Protein AF-A0A6J2K2T8-F1 (afdb_monomer_lite)

Structure (mmCIF, N/CA/C/O backbone):
data_AF-A0A6J2K2T8-F1
#
_entry.id   AF-A0A6J2K2T8-F1
#
loop_
_atom_site.group_PDB
_atom_site.id
_atom_site.type_symbol
_atom_site.label_atom_id
_atom_site.label_alt_id
_atom_site.label_comp_id
_atom_site.label_asym_id
_atom_site.label_entity_id
_atom_site.label_seq_id
_atom_site.pdbx_PDB_ins_code
_atom_site.Cartn_x
_atom_site.Cartn_y
_atom_site.Cartn_z
_atom_site.occupancy
_atom_site.B_iso_or_equiv
_atom_site.auth_seq_id
_atom_site.auth_comp_id
_atom_site.auth_asym_id
_atom_site.auth_atom_id
_atom_site.pdbx_PDB_model_num
ATOM 1 N N . MET A 1 1 ? 9.362 1.943 -43.773 1.00 60.69 1 MET A N 1
ATOM 2 C CA . MET A 1 1 ? 10.529 1.955 -44.686 1.00 60.69 1 MET A CA 1
ATOM 3 C C . MET A 1 1 ? 11.740 1.204 -44.121 1.00 60.69 1 MET A C 1
ATOM 5 O O . MET A 1 1 ? 12.239 0.333 -44.810 1.00 60.69 1 MET A O 1
ATOM 9 N N . LEU A 1 2 ? 12.195 1.428 -42.878 1.00 69.75 2 LEU A N 1
ATOM 10 C CA . LEU A 1 2 ? 13.353 0.680 -42.335 1.00 69.75 2 LEU A CA 1
ATOM 11 C C . LEU A 1 2 ? 13.104 -0.830 -42.151 1.00 69.75 2 LEU A C 1
ATOM 13 O O . LEU A 1 2 ? 13.967 -1.643 -42.470 1.00 69.75 2 LEU A O 1
ATOM 17 N N . HIS A 1 3 ? 11.911 -1.219 -41.690 1.00 77.69 3 HIS A N 1
ATOM 18 C CA . HIS A 1 3 ? 11.563 -2.635 -41.513 1.00 77.69 3 HIS A CA 1
ATOM 19 C C . HIS A 1 3 ? 11.521 -3.413 -42.836 1.00 77.69 3 HIS A C 1
ATOM 21 O O . HIS A 1 3 ? 11.990 -4.548 -42.885 1.00 77.69 3 HIS A O 1
ATOM 27 N N . SER A 1 4 ? 11.023 -2.796 -43.914 1.00 82.00 4 SER A N 1
ATOM 28 C CA . SER A 1 4 ? 10.959 -3.422 -45.239 1.00 82.00 4 SER A CA 1
ATOM 29 C C . SER A 1 4 ? 12.358 -3.643 -45.818 1.00 82.00 4 SER A C 1
ATOM 31 O O . SER A 1 4 ? 12.677 -4.762 -46.213 1.00 82.00 4 SER A O 1
ATOM 33 N N . SER A 1 5 ? 13.241 -2.642 -45.748 1.00 85.19 5 SER A N 1
ATOM 34 C CA . SER A 1 5 ? 14.626 -2.770 -46.227 1.00 85.19 5 SER A CA 1
ATOM 35 C C . SER A 1 5 ? 15.454 -3.770 -45.411 1.00 85.19 5 SER A C 1
ATOM 37 O O . SER A 1 5 ? 16.284 -4.486 -45.966 1.00 85.19 5 SER A O 1
ATOM 39 N N . LEU A 1 6 ? 15.208 -3.874 -44.099 1.00 90.12 6 LEU A N 1
ATOM 40 C CA . LEU A 1 6 ? 15.857 -4.881 -43.257 1.00 90.12 6 LEU A CA 1
ATOM 41 C C . LEU A 1 6 ? 15.404 -6.301 -43.626 1.00 90.12 6 LEU A C 1
ATOM 43 O O . LEU A 1 6 ? 16.240 -7.194 -43.738 1.00 90.12 6 LEU A O 1
ATOM 47 N N . SER A 1 7 ? 14.102 -6.509 -43.847 1.00 90.31 7 SER A N 1
ATOM 48 C CA . SER A 1 7 ? 13.562 -7.818 -44.239 1.00 90.31 7 SER A CA 1
ATOM 49 C C . SER A 1 7 ? 14.087 -8.282 -45.602 1.00 90.31 7 SER A C 1
ATOM 51 O O . SER A 1 7 ? 14.514 -9.428 -45.748 1.00 90.31 7 SER A O 1
ATOM 53 N N . GLU A 1 8 ? 14.166 -7.366 -46.568 1.00 92.88 8 GLU A N 1
ATOM 54 C CA . GLU A 1 8 ? 14.742 -7.624 -47.885 1.00 92.88 8 GLU A CA 1
ATOM 55 C C . GLU A 1 8 ? 16.238 -7.951 -47.774 1.00 92.88 8 GLU A C 1
ATOM 57 O O . GLU A 1 8 ? 16.698 -8.950 -48.329 1.00 92.88 8 GLU A O 1
ATOM 62 N N . GLY A 1 9 ? 16.985 -7.182 -46.977 1.00 91.62 9 GLY A N 1
ATOM 63 C CA . GLY A 1 9 ? 18.404 -7.424 -46.717 1.00 91.62 9 GLY A CA 1
ATOM 64 C C . GLY A 1 9 ? 18.696 -8.765 -46.034 1.00 91.62 9 GLY A C 1
ATOM 65 O O . GLY A 1 9 ? 19.728 -9.376 -46.315 1.00 91.62 9 GLY A O 1
ATOM 66 N N . ILE A 1 10 ? 17.790 -9.256 -45.181 1.00 93.31 10 ILE A N 1
ATOM 67 C CA . ILE A 1 10 ? 17.873 -10.606 -44.601 1.00 93.31 10 ILE A CA 1
ATOM 68 C C . ILE A 1 10 ? 17.594 -11.660 -45.677 1.00 93.31 10 ILE A C 1
ATOM 70 O O . ILE A 1 10 ? 18.383 -12.591 -45.824 1.00 93.31 10 ILE A O 1
ATOM 74 N N . SER A 1 11 ? 16.522 -11.495 -46.464 1.00 92.12 11 SER A N 1
ATOM 75 C CA . SER A 1 11 ? 16.134 -12.460 -47.508 1.00 92.12 11 SER A CA 1
ATOM 76 C C . SER A 1 11 ? 17.208 -12.635 -48.588 1.00 92.12 11 SER A C 1
ATOM 78 O O . SER A 1 11 ? 17.467 -13.747 -49.038 1.00 92.12 11 SER A O 1
ATOM 80 N N . ARG A 1 12 ? 17.891 -11.541 -48.948 1.00 93.25 12 ARG A N 1
ATOM 81 C CA . ARG A 1 12 ? 18.995 -11.522 -49.918 1.00 93.25 12 ARG A CA 1
ATOM 82 C C . ARG A 1 12 ? 20.347 -11.899 -49.303 1.00 93.25 12 ARG A C 1
ATOM 84 O O . ARG A 1 12 ? 21.345 -11.964 -50.011 1.00 93.25 12 ARG A O 1
ATOM 91 N N . GLY A 1 13 ? 20.403 -12.133 -47.990 1.00 89.88 13 GLY A N 1
ATOM 92 C CA . GLY A 1 13 ? 21.610 -12.568 -47.284 1.00 89.88 13 GLY A CA 1
ATOM 93 C C . GLY A 1 13 ? 22.667 -11.482 -47.047 1.00 89.88 13 GLY A C 1
ATOM 94 O O . GLY A 1 13 ? 23.770 -11.814 -46.602 1.00 89.88 13 GLY A O 1
ATOM 95 N N . TYR A 1 14 ? 22.344 -10.208 -47.305 1.00 92.19 14 TYR A N 1
ATOM 96 C CA . TYR A 1 14 ? 23.198 -9.057 -46.987 1.00 92.19 14 TYR A CA 1
ATOM 97 C C . TYR A 1 14 ? 23.326 -8.840 -45.475 1.00 92.19 14 TYR A C 1
ATOM 99 O O . TYR A 1 14 ? 24.373 -8.421 -44.985 1.00 92.19 14 TYR A O 1
ATOM 107 N N . VAL A 1 15 ? 22.269 -9.151 -44.721 1.00 93.12 15 VAL A N 1
ATOM 108 C CA . VAL A 1 15 ? 22.246 -9.038 -43.260 1.00 93.12 15 VAL A CA 1
ATOM 109 C C . VAL A 1 15 ? 22.519 -10.407 -42.651 1.00 93.12 15 VAL A C 1
ATOM 111 O O . VAL A 1 15 ? 21.686 -11.309 -42.722 1.00 93.12 15 VAL A O 1
ATOM 114 N N . ARG A 1 16 ? 23.689 -10.563 -42.024 1.00 90.38 16 ARG A N 1
ATOM 115 C CA . ARG A 1 16 ? 24.085 -11.790 -41.319 1.00 90.38 16 ARG A CA 1
ATOM 116 C C . ARG A 1 16 ? 24.236 -11.541 -39.815 1.00 90.38 16 ARG A C 1
ATOM 118 O O . ARG A 1 16 ? 24.660 -10.453 -39.422 1.00 90.38 16 ARG A O 1
ATOM 125 N N . PRO A 1 17 ? 23.922 -12.528 -38.955 1.00 89.25 17 PRO A N 1
ATOM 126 C CA . PRO A 1 17 ? 24.132 -12.400 -37.519 1.00 89.25 17 PRO A CA 1
ATOM 127 C C . PRO A 1 17 ? 25.600 -12.135 -37.178 1.00 89.25 17 PRO A C 1
ATOM 129 O O . PRO A 1 17 ? 26.499 -12.798 -37.691 1.00 89.25 17 PRO A O 1
ATOM 132 N N . LEU A 1 18 ? 25.835 -11.194 -36.265 1.00 91.69 18 LEU A N 1
ATOM 133 C CA . LEU A 1 18 ? 27.165 -10.944 -35.714 1.00 91.69 18 LEU A CA 1
ATOM 134 C C . LEU A 1 18 ? 27.621 -12.113 -34.831 1.00 91.69 18 LEU A C 1
ATOM 136 O O . LEU A 1 18 ? 26.802 -12.848 -34.266 1.00 91.69 18 LEU A O 1
ATOM 140 N N . SER A 1 19 ? 28.939 -12.232 -34.647 1.00 92.25 19 SER A N 1
ATOM 141 C CA . SER A 1 19 ? 29.505 -13.102 -33.617 1.00 92.25 19 SER A CA 1
ATOM 142 C C . SER A 1 19 ? 28.921 -12.744 -32.250 1.00 92.25 19 SER A C 1
ATOM 144 O O . SER A 1 19 ? 28.621 -11.582 -31.961 1.00 92.25 19 SER A O 1
ATOM 146 N N . ARG A 1 20 ? 28.714 -13.752 -31.403 1.00 92.00 20 ARG A N 1
ATOM 147 C CA . ARG A 1 20 ? 28.067 -13.562 -30.106 1.00 92.00 20 ARG A CA 1
ATOM 148 C C . ARG A 1 20 ? 28.703 -14.408 -29.022 1.00 92.00 20 ARG A C 1
ATOM 150 O O . ARG A 1 20 ? 29.009 -15.573 -29.256 1.00 92.00 20 ARG A O 1
ATOM 157 N N . VAL A 1 21 ? 28.820 -13.829 -27.834 1.00 91.50 21 VAL A N 1
ATOM 158 C CA . VAL A 1 21 ? 29.182 -14.535 -26.599 1.00 91.50 21 VAL A CA 1
ATOM 159 C C . VAL A 1 21 ? 27.928 -14.612 -25.742 1.00 91.50 21 VAL A C 1
ATOM 161 O O . VAL A 1 21 ? 27.273 -13.593 -25.521 1.00 91.50 21 VAL A O 1
ATOM 164 N N . LYS A 1 22 ? 27.557 -15.818 -25.312 1.00 92.06 22 LYS A N 1
ATOM 165 C CA . LYS A 1 22 ? 26.367 -16.050 -24.489 1.00 92.06 22 LYS A CA 1
ATOM 166 C C . LYS A 1 22 ? 26.786 -16.242 -23.037 1.00 92.06 22 LYS A C 1
ATOM 168 O O . LYS A 1 22 ? 27.732 -16.979 -22.786 1.00 92.06 22 LYS A O 1
ATOM 173 N N . TYR A 1 23 ? 26.054 -15.622 -22.123 1.00 92.31 23 TYR A N 1
ATOM 174 C CA . TYR A 1 23 ? 26.222 -15.794 -20.685 1.00 92.31 23 TYR A CA 1
ATOM 175 C C . TYR A 1 23 ? 24.906 -16.220 -20.042 1.00 92.31 23 TYR A C 1
ATOM 177 O O . TYR A 1 23 ? 23.832 -15.729 -20.415 1.00 92.31 23 TYR A O 1
ATOM 185 N N . GLY A 1 24 ? 25.013 -17.129 -19.075 1.00 89.94 24 GLY A N 1
ATOM 186 C CA . GLY A 1 24 ? 23.906 -17.519 -18.210 1.00 89.94 24 GLY A CA 1
ATOM 187 C C . GLY A 1 24 ? 23.693 -16.536 -17.045 1.00 89.94 24 GLY A C 1
ATOM 188 O O . GLY A 1 24 ? 24.480 -15.601 -16.858 1.00 89.94 24 GLY A O 1
ATOM 189 N N . PRO A 1 25 ? 22.655 -16.753 -16.220 1.00 85.31 25 PRO A N 1
ATOM 190 C CA . PRO A 1 25 ? 22.302 -15.890 -15.088 1.00 85.31 25 PRO A CA 1
ATOM 191 C C . PRO A 1 25 ? 23.408 -15.757 -14.037 1.00 85.31 25 PRO A C 1
ATOM 193 O O . PRO A 1 25 ? 23.612 -14.684 -13.473 1.00 85.31 25 PRO A O 1
ATOM 196 N N . SER A 1 26 ? 24.151 -16.837 -13.789 1.00 86.81 26 SER A N 1
ATOM 197 C CA . SER A 1 26 ? 25.269 -16.865 -12.838 1.00 86.81 26 SER A CA 1
ATOM 198 C C . SER A 1 26 ? 26.468 -16.031 -13.301 1.00 86.81 26 SER A C 1
ATOM 200 O O . SER A 1 26 ? 27.268 -15.580 -12.484 1.00 86.81 26 SER A O 1
ATOM 202 N N . GLU A 1 27 ? 26.583 -15.776 -14.606 1.00 89.75 27 GLU A N 1
ATOM 203 C CA . GLU A 1 27 ? 27.722 -15.089 -15.215 1.00 89.75 27 GLU A CA 1
ATOM 204 C C . GLU A 1 27 ? 27.411 -13.643 -15.628 1.00 89.75 27 GLU A C 1
ATOM 206 O O . GLU A 1 27 ? 28.202 -13.010 -16.329 1.00 89.75 27 GLU A O 1
ATOM 211 N N . VAL A 1 28 ? 26.297 -13.070 -15.168 1.00 90.62 28 VAL A N 1
ATOM 212 C CA . VAL A 1 28 ? 25.901 -11.686 -15.488 1.00 90.62 28 VAL A CA 1
ATOM 213 C C . VAL A 1 28 ? 27.007 -10.686 -15.154 1.00 90.62 28 VAL A C 1
ATOM 215 O O . VAL A 1 28 ? 27.362 -9.848 -15.983 1.00 90.62 28 VAL A O 1
ATOM 218 N N . SER A 1 29 ? 27.625 -10.809 -13.979 1.00 92.19 29 SER A N 1
ATOM 219 C CA . SER A 1 29 ? 28.743 -9.947 -13.573 1.00 92.19 29 SER A CA 1
ATOM 220 C C . SER A 1 29 ? 29.937 -10.058 -14.526 1.00 92.19 29 SER A C 1
ATOM 222 O O . SER A 1 29 ? 30.607 -9.066 -14.818 1.00 92.19 29 SER A O 1
ATOM 224 N N . ARG A 1 30 ? 30.196 -11.259 -15.058 1.00 91.88 30 ARG A N 1
ATOM 225 C CA . ARG A 1 30 ? 31.254 -11.506 -16.046 1.00 91.88 30 ARG A CA 1
ATOM 226 C C . ARG A 1 30 ? 30.902 -10.890 -17.400 1.00 91.88 30 ARG A C 1
ATOM 228 O O . ARG A 1 30 ? 31.769 -10.268 -18.008 1.00 91.88 30 ARG A O 1
ATOM 235 N N . ALA A 1 31 ? 29.644 -10.993 -17.826 1.00 93.12 31 ALA A N 1
ATOM 236 C CA . ALA A 1 31 ? 29.141 -10.356 -19.040 1.00 93.12 31 ALA A CA 1
ATOM 237 C C . ALA A 1 31 ? 29.311 -8.828 -18.990 1.00 93.12 31 ALA A C 1
ATOM 239 O O . ALA A 1 31 ? 29.844 -8.232 -19.927 1.00 93.12 31 ALA A O 1
ATOM 240 N N . PHE A 1 32 ? 28.938 -8.198 -17.868 1.00 94.00 32 PHE A N 1
ATOM 241 C CA . PHE A 1 32 ? 29.118 -6.757 -17.663 1.00 94.00 32 PHE A CA 1
ATOM 242 C C . PHE A 1 32 ? 30.589 -6.345 -17.640 1.00 94.00 32 PHE A C 1
ATOM 244 O O . PHE A 1 32 ? 30.945 -5.331 -18.237 1.00 94.00 32 PHE A O 1
ATOM 251 N N . ARG A 1 33 ? 31.464 -7.143 -17.017 1.00 94.31 33 ARG A N 1
ATOM 252 C CA . ARG A 1 33 ? 32.912 -6.895 -17.056 1.00 94.31 33 ARG A CA 1
ATOM 253 C C . ARG A 1 33 ? 33.465 -6.959 -18.480 1.00 94.31 33 ARG A C 1
ATOM 255 O O . ARG A 1 33 ? 34.196 -6.057 -18.866 1.00 94.31 33 ARG A O 1
ATOM 262 N N . LEU A 1 34 ? 33.092 -7.971 -19.267 1.00 92.69 34 LEU A N 1
ATOM 263 C CA . LEU A 1 34 ? 33.523 -8.114 -20.666 1.00 92.69 34 LEU A CA 1
ATOM 264 C C . LEU A 1 34 ? 33.011 -6.962 -21.555 1.00 92.69 34 LEU A C 1
ATOM 266 O O . LEU A 1 34 ? 33.693 -6.520 -22.486 1.00 92.69 34 LEU A O 1
ATOM 270 N N . LEU A 1 35 ? 31.804 -6.465 -21.264 1.00 92.81 35 LEU A N 1
ATOM 271 C CA . LEU A 1 35 ? 31.244 -5.278 -21.907 1.00 92.81 35 LEU A CA 1
ATOM 272 C C . LEU A 1 35 ? 32.059 -4.027 -21.549 1.00 92.81 35 LEU A C 1
ATOM 274 O O . LEU A 1 35 ? 32.440 -3.274 -22.444 1.00 92.81 35 LEU A O 1
ATOM 278 N N . ALA A 1 36 ? 32.362 -3.839 -20.261 1.00 93.69 36 ALA A N 1
ATOM 279 C CA . ALA A 1 36 ? 33.100 -2.688 -19.746 1.00 93.69 36 ALA A CA 1
ATOM 280 C C . ALA A 1 36 ? 34.544 -2.633 -20.263 1.00 93.69 36 ALA A C 1
ATOM 282 O O . ALA A 1 36 ? 35.005 -1.571 -20.676 1.00 93.69 36 ALA A O 1
ATOM 283 N N . THR A 1 37 ? 35.242 -3.773 -20.315 1.00 93.69 37 THR A N 1
ATOM 284 C CA . THR A 1 37 ? 36.612 -3.845 -20.849 1.00 93.69 37 THR A CA 1
ATOM 285 C C . THR A 1 37 ? 36.667 -3.756 -22.374 1.00 93.69 37 THR A C 1
ATOM 287 O O . THR A 1 37 ? 37.756 -3.654 -22.932 1.00 93.69 37 THR A O 1
ATOM 290 N N . ARG A 1 38 ? 35.514 -3.812 -23.065 1.00 88.12 38 ARG A N 1
ATOM 291 C CA . ARG A 1 38 ? 35.393 -3.874 -24.536 1.00 88.12 38 ARG A CA 1
ATOM 292 C C . ARG A 1 38 ? 36.191 -5.021 -25.179 1.00 88.12 38 ARG A C 1
ATOM 294 O O . ARG A 1 38 ? 36.425 -5.017 -26.383 1.00 88.12 38 ARG A O 1
ATOM 301 N N . GLN A 1 39 ? 36.569 -6.036 -24.400 1.00 87.12 39 GLN A N 1
ATOM 302 C CA . GLN A 1 39 ? 37.332 -7.201 -24.861 1.00 87.12 39 GLN A CA 1
ATOM 303 C C . GLN A 1 39 ? 36.402 -8.267 -25.455 1.00 87.12 39 GLN A C 1
ATOM 305 O O . GLN A 1 39 ? 36.387 -9.421 -25.032 1.00 87.12 39 GLN A O 1
ATOM 310 N N . HIS A 1 40 ? 35.577 -7.873 -26.423 1.00 88.88 40 HIS A N 1
ATOM 311 C CA . HIS A 1 40 ? 34.640 -8.771 -27.084 1.00 88.88 40 HIS A CA 1
ATOM 312 C C . HIS A 1 40 ? 34.546 -8.467 -28.577 1.00 88.88 40 HIS A C 1
ATOM 314 O O . HIS A 1 40 ? 34.580 -7.315 -29.000 1.00 88.88 40 HIS A O 1
ATOM 320 N N . ARG A 1 41 ? 34.406 -9.517 -29.390 1.00 86.50 41 ARG A N 1
ATOM 321 C CA . ARG A 1 41 ? 34.106 -9.395 -30.821 1.00 86.50 41 ARG A CA 1
ATOM 322 C C . ARG A 1 41 ? 32.637 -9.733 -31.051 1.00 86.50 41 ARG A C 1
ATOM 324 O O . ARG A 1 41 ? 32.222 -10.877 -30.860 1.00 86.50 41 ARG A O 1
ATOM 331 N N . GLY A 1 42 ? 31.858 -8.743 -31.479 1.00 89.12 42 GLY A N 1
ATOM 332 C CA . GLY A 1 42 ? 30.430 -8.888 -31.767 1.00 89.12 42 GLY A CA 1
ATOM 333 C C . GLY A 1 42 ? 29.533 -8.493 -30.593 1.00 89.12 42 GLY A C 1
ATOM 334 O O . GLY A 1 42 ? 29.760 -7.458 -29.978 1.00 89.12 42 GLY A O 1
ATOM 335 N N . ARG A 1 43 ? 28.474 -9.259 -30.307 1.00 92.44 43 ARG A N 1
ATOM 336 C CA . ARG A 1 43 ? 27.477 -8.922 -29.272 1.00 92.44 43 ARG A CA 1
ATOM 337 C C . ARG A 1 43 ? 27.554 -9.855 -28.066 1.00 92.44 43 ARG A C 1
ATOM 339 O O . ARG A 1 43 ? 27.752 -11.058 -28.200 1.00 92.44 43 ARG A O 1
ATOM 346 N N . ILE A 1 44 ? 27.342 -9.299 -26.882 1.00 93.62 44 ILE A N 1
ATOM 347 C CA . ILE A 1 44 ? 27.198 -10.064 -25.642 1.00 93.62 44 ILE A CA 1
ATOM 348 C C . ILE A 1 44 ? 25.706 -10.303 -25.419 1.00 93.62 44 ILE A C 1
ATOM 350 O O . ILE A 1 44 ? 24.932 -9.348 -25.430 1.00 93.62 44 ILE A O 1
ATOM 354 N N . LEU A 1 45 ? 25.301 -11.561 -25.247 1.00 92.75 45 LEU A N 1
ATOM 355 C CA . LEU A 1 45 ? 23.907 -11.949 -25.040 1.00 92.75 45 LEU A CA 1
ATOM 356 C C . LEU A 1 45 ? 23.731 -12.607 -23.672 1.00 92.75 45 LEU A C 1
ATOM 358 O O . LEU A 1 45 ? 24.514 -13.477 -23.293 1.00 92.75 45 LEU A O 1
ATOM 362 N N . LEU A 1 46 ? 22.669 -12.226 -22.968 1.00 91.88 46 LEU A N 1
ATOM 363 C CA . LEU A 1 46 ? 22.228 -12.875 -21.737 1.00 91.88 46 LEU A CA 1
ATOM 364 C C . LEU A 1 46 ? 21.095 -13.846 -22.063 1.00 91.88 46 LEU A C 1
ATOM 366 O O . LEU A 1 46 ? 20.140 -13.476 -22.749 1.00 91.88 46 LEU A O 1
ATOM 370 N N . LYS A 1 47 ? 21.201 -15.088 -21.589 1.00 88.44 47 LYS A N 1
ATOM 371 C CA . LYS A 1 47 ? 20.168 -16.103 -21.803 1.00 88.44 47 LYS A CA 1
ATOM 372 C C . LYS A 1 47 ? 19.068 -15.955 -20.752 1.00 88.44 47 LYS A C 1
ATOM 374 O O . LYS A 1 47 ? 19.226 -16.427 -19.635 1.00 88.44 47 LYS A O 1
ATOM 379 N N . LEU A 1 48 ? 17.979 -15.277 -21.120 1.00 80.44 48 LEU A N 1
ATOM 380 C CA . LEU A 1 48 ? 16.869 -14.946 -20.215 1.00 80.44 48 LEU A CA 1
ATOM 381 C C . LEU A 1 48 ? 16.079 -16.173 -19.735 1.00 80.44 48 LEU A C 1
ATOM 383 O O . LEU A 1 48 ? 15.610 -16.161 -18.604 1.00 80.44 48 LEU A O 1
ATOM 387 N N . ASP A 1 49 ? 16.004 -17.236 -20.540 1.00 78.38 49 ASP A N 1
ATOM 388 C CA . ASP A 1 49 ? 15.242 -18.460 -20.225 1.00 78.38 49 ASP A CA 1
ATOM 389 C C . ASP A 1 49 ? 15.748 -19.191 -18.972 1.00 78.38 49 ASP A C 1
ATOM 391 O O . ASP A 1 49 ? 15.024 -19.966 -18.357 1.00 78.38 49 ASP A O 1
ATOM 395 N N . GLU A 1 50 ? 17.009 -18.962 -18.603 1.00 72.81 50 GLU A N 1
ATOM 396 C CA . GLU A 1 50 ? 17.640 -19.570 -17.431 1.00 72.81 50 GLU A CA 1
ATOM 397 C C . GLU A 1 50 ? 17.545 -18.682 -16.190 1.00 72.81 50 GLU A C 1
ATOM 399 O O . GLU A 1 50 ? 17.855 -19.139 -15.089 1.00 72.81 50 GLU A O 1
ATOM 404 N N . PHE A 1 51 ? 17.151 -17.411 -16.335 1.00 70.25 51 PHE A N 1
ATOM 405 C CA . PHE A 1 51 ? 16.970 -16.566 -15.166 1.00 70.25 51 PHE A CA 1
ATOM 406 C C . PHE A 1 51 ? 15.757 -17.100 -14.420 1.00 70.25 51 PHE A C 1
ATOM 408 O O . PHE A 1 51 ? 14.668 -17.134 -15.002 1.00 70.25 51 PHE A O 1
ATOM 415 N N . PRO A 1 52 ? 15.897 -17.481 -13.136 1.00 68.00 52 PRO A N 1
ATOM 416 C CA . PRO A 1 52 ? 14.711 -17.717 -12.340 1.00 68.00 52 PRO A CA 1
ATOM 417 C C . PRO A 1 52 ? 13.869 -16.441 -12.437 1.00 68.00 52 PRO A C 1
ATOM 419 O O . PRO A 1 52 ? 14.452 -15.346 -12.356 1.00 68.00 52 PRO A O 1
ATOM 422 N N . PRO A 1 53 ? 12.541 -16.538 -12.651 1.00 60.22 53 PRO A N 1
ATOM 423 C CA . PRO A 1 53 ? 11.688 -15.365 -12.607 1.00 60.22 53 PRO A CA 1
ATOM 424 C C . PRO A 1 53 ? 12.044 -14.661 -11.312 1.00 60.22 53 PRO A C 1
ATOM 426 O O . PRO A 1 53 ? 11.979 -15.260 -10.236 1.00 60.22 53 PRO A O 1
ATOM 429 N N . SER A 1 54 ? 12.569 -13.438 -11.422 1.00 56.47 54 SER A N 1
ATOM 430 C CA . SER A 1 54 ? 12.991 -12.711 -10.243 1.00 56.47 54 SER A CA 1
ATOM 431 C C . SER A 1 54 ? 11.709 -12.331 -9.517 1.00 56.47 54 SER A C 1
ATOM 433 O O . SER A 1 54 ? 11.189 -11.228 -9.683 1.00 56.47 54 SER A O 1
ATOM 435 N N . ASN A 1 55 ? 11.202 -13.242 -8.693 1.00 51.12 55 ASN A N 1
ATOM 436 C CA . ASN A 1 55 ? 10.247 -12.967 -7.644 1.00 51.12 55 ASN A CA 1
ATOM 437 C C . ASN A 1 55 ? 11.009 -12.183 -6.577 1.00 51.12 55 ASN A C 1
ATOM 439 O O . ASN A 1 55 ? 11.125 -12.586 -5.425 1.00 51.12 55 ASN A O 1
ATOM 443 N N . LYS A 1 56 ? 11.568 -11.028 -6.958 1.00 54.06 56 LYS A N 1
ATOM 444 C CA . LYS A 1 56 ? 11.747 -9.954 -6.002 1.00 54.06 56 LYS A CA 1
ATOM 445 C C . LYS A 1 56 ? 10.321 -9.697 -5.550 1.00 54.06 56 LYS A C 1
ATOM 447 O O . LYS A 1 56 ? 9.562 -9.127 -6.333 1.00 54.06 56 LYS A O 1
ATOM 452 N N . LEU A 1 57 ? 9.957 -10.206 -4.368 1.00 55.25 57 LEU A N 1
ATOM 453 C CA . LEU A 1 57 ? 8.698 -9.928 -3.681 1.00 55.25 57 LEU A CA 1
ATOM 454 C C . LEU A 1 57 ? 8.621 -8.415 -3.472 1.00 55.25 57 LEU A C 1
ATOM 456 O O . LEU A 1 57 ? 8.930 -7.864 -2.421 1.00 55.25 57 LEU A O 1
ATOM 460 N N . ARG A 1 58 ? 8.297 -7.701 -4.540 1.00 65.56 58 ARG A N 1
ATOM 461 C CA . ARG A 1 58 ? 7.955 -6.300 -4.502 1.00 65.56 58 ARG A CA 1
ATOM 462 C C . ARG A 1 58 ? 6.481 -6.308 -4.181 1.00 65.56 58 ARG A C 1
ATOM 464 O O . ARG A 1 58 ? 5.702 -6.894 -4.925 1.00 65.56 58 ARG A O 1
ATOM 471 N N . VAL A 1 59 ? 6.117 -5.679 -3.070 1.00 74.12 59 VAL A N 1
ATOM 472 C CA . VAL A 1 59 ? 4.717 -5.389 -2.759 1.00 74.12 59 VAL A CA 1
ATOM 473 C C . VAL A 1 59 ? 4.122 -4.694 -3.983 1.00 74.12 59 VAL A C 1
ATOM 475 O O . VAL A 1 59 ? 4.548 -3.585 -4.314 1.00 74.12 59 VAL A O 1
ATOM 478 N N . GLN A 1 60 ? 3.231 -5.390 -4.688 1.00 83.44 60 GLN A N 1
ATOM 479 C CA . GLN A 1 60 ? 2.488 -4.874 -5.831 1.00 83.44 60 GLN A CA 1
ATOM 480 C C . GLN A 1 60 ? 1.070 -4.562 -5.372 1.00 83.44 60 GLN A C 1
ATOM 482 O O . GLN A 1 60 ? 0.353 -5.420 -4.839 1.00 83.44 60 GLN A O 1
ATOM 487 N N . CYS A 1 61 ? 0.687 -3.310 -5.577 1.00 88.38 61 CYS A N 1
ATOM 488 C CA . CYS A 1 61 ? -0.643 -2.835 -5.258 1.00 88.38 61 CYS A CA 1
ATOM 489 C C . CYS A 1 61 ? -1.565 -3.112 -6.447 1.00 88.38 61 CYS A C 1
ATOM 491 O O . CYS A 1 61 ? -1.176 -2.927 -7.601 1.00 88.38 61 CYS A O 1
ATOM 493 N N . LYS A 1 62 ? -2.785 -3.569 -6.167 1.00 91.56 62 LYS A N 1
ATOM 494 C CA . LYS A 1 62 ? -3.825 -3.713 -7.184 1.00 91.56 62 LYS A CA 1
ATOM 495 C C . LYS A 1 62 ? -4.363 -2.314 -7.509 1.00 91.56 62 LYS A C 1
ATOM 497 O O . LYS A 1 62 ? -4.701 -1.589 -6.572 1.00 91.56 62 LYS A O 1
ATOM 502 N N . PRO A 1 63 ? -4.470 -1.927 -8.788 1.00 91.12 63 PRO A N 1
ATOM 503 C CA . PRO A 1 63 ? -4.964 -0.601 -9.154 1.00 91.12 63 PRO A CA 1
ATOM 504 C C . PRO A 1 63 ? -6.434 -0.399 -8.759 1.00 91.12 63 PRO A C 1
ATOM 506 O O . PRO A 1 63 ? -6.798 0.693 -8.337 1.00 91.12 63 PRO A O 1
ATOM 509 N N .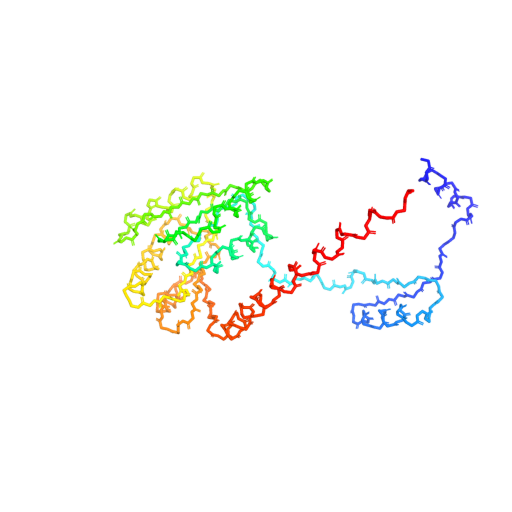 ASP A 1 64 ? -7.252 -1.453 -8.809 1.00 91.69 64 ASP A N 1
ATOM 510 C CA . ASP A 1 64 ? -8.689 -1.383 -8.494 1.00 91.69 64 ASP A CA 1
ATOM 511 C C . ASP A 1 64 ? -8.987 -1.431 -6.987 1.00 91.69 64 ASP A C 1
ATOM 513 O O . ASP A 1 64 ? -10.121 -1.221 -6.558 1.00 91.69 64 ASP A O 1
ATOM 517 N N . ALA A 1 65 ? -7.972 -1.705 -6.168 1.00 93.75 65 ALA A N 1
ATOM 518 C CA . ALA A 1 65 ? -8.112 -1.786 -4.724 1.00 93.75 65 ALA A CA 1
ATOM 519 C C . ALA A 1 65 ? -7.870 -0.437 -4.043 1.00 93.75 65 ALA A C 1
ATOM 521 O O . ALA A 1 65 ? -7.123 0.407 -4.544 1.00 93.75 65 ALA A O 1
ATOM 522 N N . CYS A 1 66 ? -8.476 -0.265 -2.869 1.00 95.19 66 CYS A N 1
ATOM 523 C CA . CYS A 1 66 ? -8.240 0.871 -1.990 1.00 95.19 66 CYS A CA 1
ATOM 524 C C . CYS A 1 66 ? -7.239 0.513 -0.886 1.00 95.19 66 CYS A C 1
ATOM 526 O O . CYS A 1 66 ? -7.325 -0.551 -0.262 1.00 95.19 66 CYS A O 1
ATOM 528 N N . TYR A 1 67 ? -6.306 1.430 -0.631 1.00 95.81 67 TYR A N 1
ATOM 529 C CA . TYR A 1 67 ? -5.360 1.351 0.481 1.00 95.81 67 TYR A CA 1
ATOM 530 C C . TYR A 1 67 ? -5.653 2.467 1.479 1.00 95.81 67 TYR A C 1
ATOM 532 O O . TYR A 1 67 ? -5.696 3.643 1.110 1.00 95.81 67 TYR A O 1
ATOM 540 N N . VAL A 1 68 ? -5.866 2.086 2.736 1.00 96.06 68 VAL A N 1
ATOM 541 C CA . VAL A 1 68 ? -6.186 3.006 3.830 1.00 96.06 68 VAL A CA 1
ATOM 542 C C . VAL A 1 68 ? -4.937 3.231 4.662 1.00 96.06 68 VAL A C 1
ATOM 544 O O . VAL A 1 68 ? -4.338 2.270 5.142 1.00 96.06 68 VAL A O 1
ATOM 547 N N . LEU A 1 69 ? -4.538 4.489 4.819 1.00 95.12 69 LEU A N 1
ATOM 548 C CA . LEU A 1 69 ? -3.400 4.877 5.641 1.00 95.12 69 LEU A CA 1
ATOM 549 C C . LEU A 1 69 ? -3.900 5.716 6.813 1.00 95.12 69 LEU A C 1
ATOM 551 O O . LEU A 1 69 ? -4.528 6.751 6.606 1.00 95.12 69 LEU A O 1
ATOM 555 N N . PHE A 1 70 ? -3.595 5.275 8.027 1.00 93.44 70 PHE A N 1
ATOM 556 C CA . PHE A 1 70 ? -3.754 6.054 9.247 1.00 93.44 70 PHE A CA 1
ATOM 557 C C . PHE A 1 70 ? -2.397 6.640 9.591 1.00 93.44 70 PHE A C 1
ATOM 559 O O . PHE A 1 70 ? -1.490 5.899 9.954 1.00 93.44 70 PHE A O 1
ATOM 566 N N . CYS A 1 71 ? -2.261 7.945 9.423 1.00 89.75 71 CYS A N 1
ATOM 567 C CA . CYS A 1 71 ? -1.015 8.665 9.584 1.00 89.75 71 CYS A CA 1
ATOM 568 C C . CYS A 1 71 ? -1.062 9.556 10.826 1.00 89.75 71 CYS A C 1
ATOM 570 O O . CYS A 1 71 ? -2.070 10.216 11.098 1.00 89.75 71 CYS A O 1
ATOM 572 N N . GLY A 1 72 ? 0.061 9.607 11.541 1.00 81.00 72 GLY A N 1
ATOM 573 C CA . GLY A 1 72 ? 0.311 10.616 12.565 1.00 81.00 72 GLY A CA 1
ATOM 574 C C . GLY A 1 72 ? 0.566 12.001 11.959 1.00 81.00 72 GLY A C 1
ATOM 575 O O . GLY A 1 72 ? 0.185 12.300 10.827 1.00 81.00 72 GLY A O 1
ATOM 576 N N . GLN A 1 73 ? 1.242 12.864 12.712 1.00 74.88 73 GLN A N 1
ATOM 577 C CA . GLN A 1 73 ? 1.556 14.231 12.269 1.00 74.88 73 GLN A CA 1
ATOM 578 C C . GLN A 1 73 ? 2.758 14.307 11.306 1.00 74.88 73 GLN A C 1
ATOM 580 O O . GLN A 1 73 ? 3.080 15.379 10.792 1.00 74.88 73 GLN A O 1
ATOM 585 N N . ASP A 1 74 ? 3.438 13.186 11.060 1.00 75.00 74 ASP A N 1
ATOM 586 C CA . ASP A 1 74 ? 4.715 13.160 10.353 1.00 75.00 74 ASP A CA 1
ATOM 587 C C . ASP A 1 74 ? 4.575 13.092 8.816 1.00 75.00 74 ASP A C 1
ATOM 589 O O . ASP A 1 74 ? 3.565 12.680 8.233 1.00 75.00 74 ASP A O 1
ATOM 593 N N . ILE A 1 75 ? 5.649 13.483 8.130 1.00 84.62 75 ILE A N 1
ATOM 594 C CA . ILE A 1 75 ? 5.803 13.444 6.672 1.00 84.62 75 ILE A CA 1
ATOM 595 C C . ILE A 1 75 ? 5.951 11.994 6.176 1.00 84.62 75 ILE A C 1
ATOM 597 O O . ILE A 1 75 ? 5.718 11.719 4.993 1.00 84.62 75 ILE A O 1
ATOM 601 N N . PHE A 1 76 ? 6.293 11.054 7.063 1.00 85.88 76 PHE A N 1
ATOM 602 C CA . PHE A 1 76 ? 6.485 9.644 6.726 1.00 85.88 76 PHE A CA 1
ATOM 603 C C . PHE A 1 76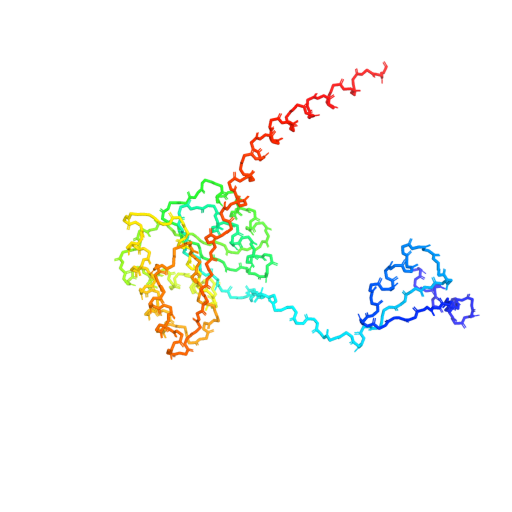 ? 5.274 9.044 5.995 1.00 85.88 76 PHE A C 1
ATOM 605 O O . PHE A 1 76 ? 5.434 8.484 4.907 1.00 85.88 76 PHE A O 1
ATOM 612 N N . GLY A 1 77 ? 4.055 9.264 6.496 1.00 88.62 77 GLY A N 1
ATOM 613 C CA . GLY A 1 77 ? 2.828 8.816 5.831 1.00 88.62 77 GLY A CA 1
ATOM 614 C C . GLY A 1 77 ? 2.669 9.328 4.389 1.00 88.62 77 GLY A C 1
ATOM 615 O O . GLY A 1 77 ? 2.210 8.594 3.511 1.00 88.62 77 GLY A O 1
ATOM 616 N N . VAL A 1 78 ? 3.132 10.552 4.092 1.00 91.31 78 VAL A N 1
ATOM 617 C CA . VAL A 1 78 ? 3.077 11.135 2.736 1.00 91.31 78 VAL A CA 1
ATOM 618 C C . VAL A 1 78 ? 4.046 10.407 1.805 1.00 91.31 78 VAL A C 1
ATOM 620 O O . VAL A 1 78 ? 3.715 10.091 0.658 1.00 91.31 78 VAL A O 1
ATOM 623 N N . GLN A 1 79 ? 5.250 10.113 2.297 1.00 90.88 79 GLN A N 1
ATOM 624 C CA . GLN A 1 79 ? 6.241 9.346 1.544 1.00 90.88 79 GLN A CA 1
ATOM 625 C C . GLN A 1 79 ? 5.764 7.913 1.312 1.00 90.88 79 GLN A C 1
ATOM 627 O O . GLN A 1 79 ? 5.902 7.392 0.202 1.00 90.88 79 GLN A O 1
ATOM 632 N N . LEU A 1 80 ? 5.153 7.297 2.325 1.00 91.06 80 LEU A N 1
ATOM 633 C CA . LEU A 1 80 ? 4.584 5.960 2.236 1.00 91.06 80 LEU A CA 1
ATOM 634 C C . LEU A 1 80 ? 3.479 5.893 1.176 1.00 91.06 80 LEU A C 1
ATOM 636 O O . LEU A 1 80 ? 3.519 5.017 0.312 1.00 91.06 80 LEU A O 1
ATOM 640 N N . ALA A 1 81 ? 2.563 6.864 1.164 1.00 93.94 81 ALA A N 1
ATOM 641 C CA . ALA A 1 81 ? 1.541 6.993 0.126 1.00 93.94 81 ALA A CA 1
ATOM 642 C C . ALA A 1 81 ? 2.157 7.107 -1.280 1.00 93.94 81 ALA A C 1
ATOM 644 O O . ALA A 1 81 ? 1.758 6.378 -2.191 1.00 93.94 81 ALA A O 1
ATOM 645 N N . SER A 1 82 ? 3.189 7.943 -1.451 1.00 93.81 82 SER A N 1
ATOM 6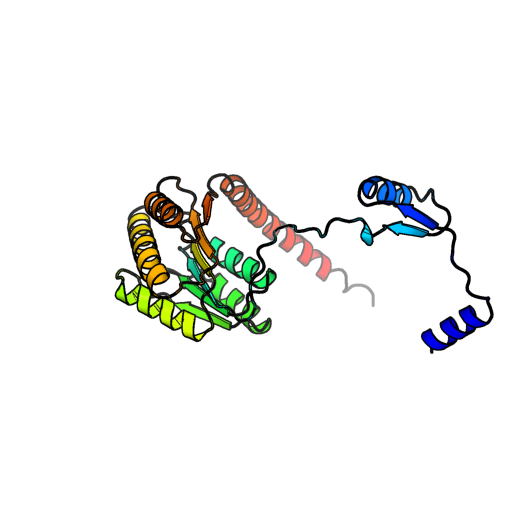46 C CA . SER A 1 82 ? 3.906 8.061 -2.730 1.00 93.81 82 SER A CA 1
ATOM 647 C C . SER A 1 82 ? 4.497 6.721 -3.175 1.00 93.81 82 SER A C 1
ATOM 649 O O . SER A 1 82 ? 4.371 6.341 -4.338 1.00 93.81 82 SER A O 1
ATOM 651 N N . ARG A 1 83 ? 5.095 5.963 -2.247 1.00 92.19 83 ARG A N 1
ATOM 652 C CA . ARG A 1 83 ? 5.646 4.636 -2.548 1.00 92.19 83 ARG A CA 1
ATOM 653 C C . ARG A 1 83 ? 4.562 3.638 -2.942 1.00 92.19 83 ARG A C 1
ATOM 655 O O . ARG A 1 83 ? 4.813 2.825 -3.823 1.00 92.19 83 ARG A O 1
ATOM 662 N N . LEU A 1 84 ? 3.377 3.677 -2.337 1.00 93.06 84 LEU A N 1
ATOM 663 C CA . LEU A 1 84 ? 2.267 2.802 -2.734 1.00 93.06 84 LEU A CA 1
ATOM 664 C C . LEU A 1 84 ? 1.782 3.116 -4.156 1.00 93.06 84 LEU A C 1
ATOM 666 O O . LEU A 1 84 ? 1.526 2.197 -4.935 1.00 93.06 84 LEU A O 1
ATOM 670 N N . ILE A 1 85 ? 1.734 4.397 -4.527 1.00 94.56 85 ILE A N 1
ATOM 671 C CA . ILE A 1 85 ? 1.368 4.837 -5.883 1.00 94.56 85 ILE A CA 1
ATOM 672 C C . ILE A 1 85 ? 2.386 4.343 -6.915 1.00 94.56 85 ILE A C 1
ATOM 674 O O . ILE A 1 85 ? 1.986 3.788 -7.947 1.00 94.56 85 ILE A O 1
ATOM 678 N N . ASP A 1 86 ? 3.684 4.463 -6.611 1.00 92.12 86 ASP A N 1
ATOM 679 C CA . ASP A 1 86 ? 4.772 3.922 -7.441 1.00 92.12 86 ASP A CA 1
ATOM 680 C C . ASP A 1 86 ? 4.652 2.397 -7.618 1.00 92.12 86 ASP A C 1
ATOM 682 O O . ASP A 1 86 ? 5.093 1.834 -8.620 1.00 92.12 86 ASP A O 1
ATOM 686 N N . ARG A 1 87 ? 4.047 1.711 -6.638 1.00 90.94 87 ARG A N 1
ATOM 687 C CA . ARG A 1 87 ? 3.785 0.263 -6.654 1.00 90.94 87 ARG A CA 1
ATOM 688 C C . ARG A 1 87 ? 2.444 -0.121 -7.276 1.00 90.94 87 ARG A C 1
ATOM 690 O O . ARG A 1 87 ? 2.107 -1.304 -7.257 1.00 90.94 87 ARG A O 1
ATOM 697 N N . GLY A 1 88 ? 1.715 0.839 -7.842 1.00 91.81 88 GLY A N 1
ATOM 698 C CA . GLY A 1 88 ? 0.498 0.601 -8.617 1.00 91.81 88 GLY A CA 1
ATOM 699 C C . GLY A 1 88 ? -0.807 0.968 -7.915 1.00 91.81 88 GLY A C 1
ATOM 700 O O . GLY A 1 88 ? -1.861 0.790 -8.517 1.00 91.81 88 GLY A O 1
ATOM 701 N N . ALA A 1 89 ? -0.777 1.503 -6.689 1.00 94.94 89 ALA A N 1
ATOM 702 C CA . ALA A 1 89 ? -2.001 1.950 -6.027 1.00 94.94 89 ALA A CA 1
ATOM 703 C C . ALA A 1 89 ? -2.628 3.121 -6.802 1.00 94.94 89 ALA A C 1
ATOM 705 O O . ALA A 1 89 ? -1.929 4.057 -7.213 1.00 94.94 89 ALA A O 1
ATOM 706 N N . ARG A 1 90 ? -3.945 3.065 -7.020 1.00 96.25 90 ARG A N 1
ATOM 707 C CA . ARG A 1 90 ? -4.707 4.147 -7.669 1.00 96.25 90 ARG A CA 1
ATOM 708 C C . ARG A 1 90 ? -5.835 4.700 -6.810 1.00 96.25 90 ARG A C 1
ATOM 710 O O . ARG A 1 90 ? -6.250 5.823 -7.070 1.00 96.25 90 ARG A O 1
ATOM 717 N N . ASN A 1 91 ? -6.253 3.988 -5.764 1.00 96.88 91 ASN A N 1
ATOM 718 C CA . ASN A 1 91 ? -7.226 4.471 -4.791 1.00 96.88 91 ASN A CA 1
ATOM 719 C C . ASN A 1 91 ? -6.581 4.506 -3.399 1.00 96.88 91 ASN A C 1
ATOM 721 O O . ASN A 1 91 ? -6.140 3.474 -2.885 1.00 96.88 91 ASN A O 1
ATOM 725 N N . LEU A 1 92 ? -6.500 5.697 -2.809 1.00 96.50 92 LEU A N 1
ATOM 726 C CA . LEU A 1 92 ? -5.949 5.916 -1.474 1.00 96.50 92 LEU A CA 1
ATOM 727 C C . LEU A 1 92 ? -6.954 6.654 -0.593 1.00 96.50 92 LEU A C 1
ATOM 729 O O . LEU A 1 92 ? -7.523 7.672 -0.998 1.00 96.50 92 LEU A O 1
ATOM 733 N N . TYR A 1 93 ? -7.083 6.182 0.641 1.00 96.38 93 TYR A N 1
ATOM 734 C CA . TYR A 1 93 ? -7.781 6.889 1.702 1.00 96.38 93 TYR A CA 1
ATOM 735 C C . TYR A 1 93 ? -6.782 7.237 2.803 1.00 96.38 93 TYR A C 1
ATOM 737 O O . TYR A 1 93 ? -6.181 6.348 3.404 1.00 96.38 93 TYR A O 1
ATOM 745 N N . LEU A 1 94 ? -6.578 8.528 3.047 1.00 95.19 94 LEU A N 1
ATOM 746 C CA . LEU A 1 94 ? -5.613 9.026 4.022 1.00 95.19 94 LEU A CA 1
ATOM 747 C C . LEU A 1 94 ? -6.347 9.569 5.246 1.00 95.19 94 LEU A C 1
ATOM 749 O O . LEU A 1 94 ? -7.221 10.424 5.129 1.00 95.19 94 LEU A O 1
ATOM 753 N N . HIS A 1 95 ? -5.967 9.120 6.428 1.00 93.50 95 HIS A N 1
ATOM 754 C CA . HIS A 1 95 ? -6.419 9.700 7.677 1.00 93.50 95 HIS A CA 1
ATOM 755 C C . HIS A 1 95 ? -5.247 10.382 8.378 1.00 93.50 95 HIS A C 1
ATOM 757 O O . HIS A 1 95 ? -4.215 9.752 8.577 1.00 93.50 95 HIS A O 1
ATOM 763 N N . TYR A 1 96 ? -5.408 11.656 8.731 1.00 89.75 96 TYR A N 1
ATOM 764 C CA . TYR A 1 96 ? -4.410 12.450 9.448 1.00 89.75 96 TYR A CA 1
ATOM 765 C C . TYR A 1 96 ? -5.074 13.177 10.611 1.00 89.75 96 TYR A C 1
ATOM 767 O O . TYR A 1 96 ? -5.999 13.950 10.377 1.00 89.75 96 TYR A O 1
ATOM 775 N N . ASN A 1 97 ? -4.560 13.034 11.835 1.00 82.81 97 ASN A N 1
ATOM 776 C CA . ASN A 1 97 ? -5.015 13.875 12.953 1.00 82.81 97 ASN A CA 1
ATOM 777 C C . ASN A 1 97 ? -4.747 15.360 12.665 1.00 82.81 97 ASN A C 1
ATOM 779 O O . ASN A 1 97 ? -5.632 16.202 12.807 1.00 82.81 97 ASN A O 1
ATOM 783 N N . THR A 1 98 ? -3.533 15.651 12.195 1.00 84.69 98 THR A N 1
ATOM 784 C CA . THR A 1 98 ? -3.101 16.985 11.780 1.00 84.69 98 THR A CA 1
ATOM 785 C C . THR A 1 98 ? -2.365 16.848 10.447 1.00 84.69 98 THR A C 1
ATOM 787 O O . THR A 1 98 ? -1.231 16.367 10.434 1.00 84.69 98 THR A O 1
ATOM 790 N N . PRO A 1 99 ? -2.985 17.199 9.306 1.00 86.31 99 PRO A N 1
ATOM 791 C CA . PRO A 1 99 ? -2.362 16.998 8.004 1.00 86.31 99 PRO A CA 1
ATOM 792 C C . PRO A 1 99 ? -1.178 17.961 7.803 1.00 86.31 99 PRO A C 1
ATOM 794 O O . PRO A 1 99 ? -1.328 19.166 8.028 1.00 86.31 99 PRO A O 1
ATOM 797 N N . PRO A 1 100 ? -0.012 17.485 7.327 1.00 87.06 100 PRO A N 1
ATOM 798 C CA . PRO A 1 100 ? 1.122 18.360 7.057 1.00 87.06 100 PRO A CA 1
ATOM 799 C C . PRO A 1 100 ? 0.825 19.265 5.854 1.00 87.06 100 PRO A C 1
ATOM 801 O O . PRO A 1 100 ? 0.237 18.825 4.866 1.00 87.06 100 PRO A O 1
ATOM 804 N N . GLY A 1 101 ? 1.287 20.521 5.875 1.00 87.31 101 GLY A N 1
ATOM 805 C CA . GLY A 1 101 ? 1.002 21.491 4.801 1.00 87.31 101 GLY A CA 1
ATOM 806 C C . GLY A 1 101 ? 1.420 21.014 3.399 1.00 87.31 101 GLY A C 1
ATOM 807 O O . GLY A 1 101 ? 0.722 21.264 2.413 1.00 87.31 101 GLY A O 1
ATOM 808 N N . TYR A 1 102 ? 2.505 20.234 3.319 1.00 88.38 102 TYR A N 1
ATOM 809 C CA . TYR A 1 102 ? 3.013 19.635 2.079 1.00 88.38 102 TYR A CA 1
ATOM 810 C C . TYR A 1 102 ? 2.075 18.583 1.452 1.00 88.38 102 TYR A C 1
ATOM 812 O O . TYR A 1 102 ? 2.139 18.340 0.243 1.00 88.38 102 TYR A O 1
ATOM 820 N N . LEU A 1 103 ? 1.169 17.981 2.234 1.00 91.44 103 LEU A N 1
ATOM 821 C CA . LEU A 1 103 ? 0.238 16.956 1.750 1.00 91.44 103 LEU A CA 1
ATOM 822 C C . LEU A 1 103 ? -0.678 17.493 0.646 1.00 91.44 103 LEU A C 1
ATOM 824 O O . LEU A 1 103 ? -0.925 16.798 -0.335 1.00 91.44 103 LEU A O 1
ATOM 828 N N . SER A 1 104 ? -1.133 18.742 0.764 1.00 92.06 104 SER A N 1
ATOM 829 C CA . SER A 1 104 ? -2.032 19.374 -0.213 1.00 92.06 104 SER A CA 1
ATOM 830 C C . SER A 1 104 ? -1.434 19.401 -1.628 1.00 92.06 104 SER A C 1
ATOM 832 O O . SER A 1 104 ? -2.087 18.997 -2.594 1.00 92.06 104 SER A O 1
ATOM 834 N N . TYR A 1 105 ? -0.162 19.791 -1.738 1.00 94.06 105 TYR A N 1
ATOM 835 C CA . TYR A 1 105 ? 0.600 19.779 -2.984 1.00 94.06 105 TYR A CA 1
ATOM 836 C C . TYR A 1 105 ? 0.745 18.353 -3.532 1.00 94.06 105 TYR A C 1
ATOM 838 O O . TYR A 1 105 ? 0.454 18.105 -4.705 1.00 94.06 105 TYR A O 1
ATOM 846 N N . LYS A 1 106 ? 1.108 17.387 -2.675 1.00 94.19 106 LYS A N 1
ATOM 847 C CA . LYS A 1 106 ? 1.232 15.981 -3.085 1.00 94.19 106 LYS A CA 1
ATOM 848 C C . LYS A 1 106 ? -0.080 15.374 -3.561 1.00 94.19 106 LYS A C 1
ATOM 850 O O . LYS A 1 106 ? -0.088 14.690 -4.579 1.00 94.19 106 LYS A O 1
ATOM 855 N N . MET A 1 107 ? -1.197 15.680 -2.911 1.00 94.69 107 MET A N 1
ATOM 856 C CA . MET A 1 107 ? -2.513 15.227 -3.360 1.00 94.69 107 MET A CA 1
ATOM 857 C C . MET A 1 107 ? -2.861 15.761 -4.753 1.00 94.69 107 MET A C 1
ATOM 859 O O . MET A 1 107 ? -3.437 15.029 -5.555 1.00 94.69 107 MET A O 1
ATOM 863 N N . GLN A 1 108 ? -2.505 17.010 -5.072 1.00 95.44 108 GLN A N 1
ATOM 864 C CA . GLN A 1 108 ? -2.690 17.546 -6.425 1.00 95.44 108 GLN A CA 1
ATOM 865 C C . GLN A 1 108 ? -1.791 16.841 -7.446 1.00 95.44 108 GLN A C 1
ATOM 867 O O . GLN A 1 108 ? -2.246 16.523 -8.544 1.00 95.44 108 GLN A O 1
ATOM 872 N N . GLU A 1 109 ? -0.536 16.570 -7.085 1.00 95.88 109 GLU A N 1
ATOM 873 C CA . GLU A 1 109 ? 0.411 15.817 -7.912 1.00 95.88 109 GLU A CA 1
ATOM 874 C C . GLU A 1 109 ? -0.129 14.408 -8.220 1.00 95.88 109 GLU A C 1
ATOM 876 O O . GLU A 1 109 ? -0.207 14.008 -9.379 1.00 95.88 109 GLU A O 1
ATOM 881 N N . TRP A 1 110 ? -0.618 13.691 -7.206 1.00 96.69 110 TRP A N 1
ATOM 882 C CA . TRP A 1 110 ? -1.194 12.353 -7.361 1.00 96.69 110 TRP A CA 1
ATOM 883 C C . TRP A 1 110 ? -2.491 12.352 -8.174 1.00 96.69 110 TRP A C 1
ATOM 885 O O . TRP A 1 110 ? -2.687 11.470 -9.011 1.00 96.69 110 TRP A O 1
ATOM 895 N N . LYS A 1 111 ? -3.346 13.371 -8.016 1.00 95.94 111 LYS A N 1
ATOM 896 C CA . LYS A 1 111 ? -4.543 13.535 -8.858 1.00 95.94 111 LYS A CA 1
ATOM 897 C C . LYS A 1 111 ? -4.186 13.706 -10.336 1.00 95.94 111 LYS A C 1
ATOM 899 O O . LYS A 1 111 ? -4.852 13.117 -11.183 1.00 95.94 111 LYS A O 1
ATOM 904 N N . LYS A 1 112 ? -3.113 14.442 -10.659 1.00 96.19 112 LYS A N 1
ATOM 905 C CA . LYS A 1 112 ? -2.611 14.571 -12.044 1.00 96.19 112 LYS A CA 1
ATOM 906 C C . LYS A 1 112 ? -2.112 13.239 -12.614 1.00 96.19 112 LYS A C 1
ATOM 908 O O . LYS A 1 112 ? -2.204 13.027 -13.816 1.00 96.19 112 LYS A O 1
ATOM 913 N N . LEU A 1 113 ? -1.639 12.331 -11.759 1.00 94.75 113 LEU A N 1
ATOM 914 C CA . LEU A 1 113 ? -1.264 10.959 -12.125 1.00 94.75 113 LEU A CA 1
ATOM 915 C C . LEU A 1 113 ? -2.471 10.004 -12.239 1.00 94.75 113 LEU A C 1
ATOM 917 O O . LEU A 1 113 ? -2.283 8.804 -12.440 1.00 94.75 113 LEU A O 1
ATOM 921 N N . GLY A 1 114 ? -3.703 10.508 -12.097 1.00 95.00 114 GLY A N 1
ATOM 922 C CA . GLY A 1 114 ? -4.928 9.709 -12.169 1.00 95.00 114 GLY A CA 1
ATOM 923 C C . GLY A 1 114 ? -5.235 8.908 -10.900 1.00 95.00 114 GLY A C 1
ATOM 924 O O . GLY A 1 114 ? -6.028 7.971 -10.948 1.00 95.00 114 GLY A O 1
ATOM 925 N N . VAL A 1 115 ? -4.613 9.247 -9.766 1.00 96.75 115 VAL A N 1
ATOM 926 C CA . VAL A 1 115 ? -4.871 8.600 -8.472 1.00 96.75 115 VAL A CA 1
ATOM 927 C C . VAL A 1 115 ? -6.057 9.278 -7.785 1.00 96.75 115 VAL A C 1
ATOM 929 O O . VAL A 1 115 ? -6.084 10.502 -7.617 1.00 96.75 115 VAL A O 1
ATOM 932 N N . LYS A 1 116 ? -7.032 8.485 -7.335 1.00 96.50 116 LYS A N 1
ATOM 933 C CA . LYS A 1 116 ? -8.129 8.941 -6.479 1.00 96.50 116 LYS A CA 1
ATOM 934 C C . LYS A 1 116 ? -7.650 8.951 -5.032 1.00 96.50 116 LYS A C 1
ATOM 936 O O . LYS A 1 116 ? -7.374 7.902 -4.457 1.00 96.50 116 LYS A O 1
ATOM 941 N N . VAL A 1 117 ? -7.549 10.143 -4.453 1.00 95.50 117 VAL A N 1
ATOM 942 C CA . VAL A 1 117 ? -7.119 10.333 -3.063 1.00 95.50 117 VAL A CA 1
ATOM 943 C C . VAL A 1 117 ? -8.204 11.077 -2.299 1.00 95.50 117 VAL A C 1
ATOM 945 O O . VAL A 1 117 ? -8.565 12.196 -2.680 1.00 95.50 117 VAL A O 1
ATOM 948 N N . GLN A 1 118 ? -8.701 10.465 -1.226 1.00 94.88 118 GLN A N 1
ATOM 949 C CA . GLN A 1 118 ? -9.552 11.115 -0.227 1.00 94.88 118 GLN A CA 1
ATOM 950 C C . GLN A 1 118 ? -8.804 11.240 1.096 1.00 94.88 118 GLN A C 1
ATOM 952 O O . GLN A 1 118 ? -7.908 10.448 1.389 1.00 94.88 118 GLN A O 1
ATOM 957 N N . MET A 1 119 ? -9.160 12.260 1.874 1.00 93.56 119 MET A N 1
ATOM 958 C CA . MET A 1 119 ? -8.549 12.531 3.167 1.00 93.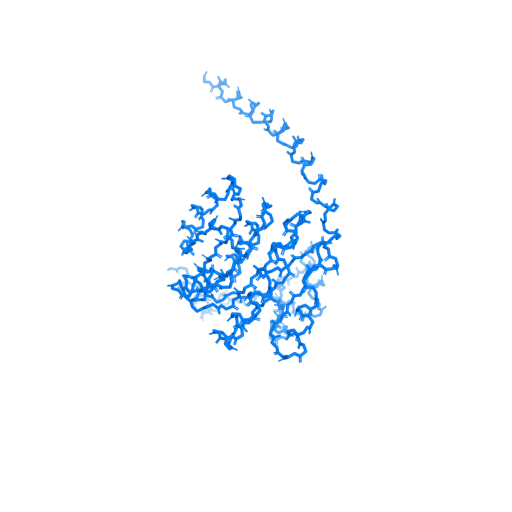56 119 MET A CA 1
ATOM 959 C C . MET A 1 119 ? -9.625 12.793 4.220 1.00 93.56 119 MET A C 1
ATOM 961 O O . MET A 1 119 ? -10.584 13.511 3.940 1.00 93.56 119 MET A O 1
ATOM 965 N N . SER A 1 120 ? -9.422 12.269 5.427 1.00 92.44 120 SER A N 1
ATOM 966 C CA . SER A 1 120 ? -10.191 12.615 6.624 1.00 92.44 120 SER A CA 1
ATOM 967 C C . SER A 1 120 ? -9.266 13.106 7.733 1.00 92.44 120 SER A C 1
ATOM 969 O O . SER A 1 120 ? -8.187 12.548 7.936 1.00 92.44 120 SER A O 1
ATOM 971 N N . SER A 1 121 ? -9.710 14.124 8.469 1.00 89.31 121 SER A N 1
ATOM 972 C CA . SER A 1 121 ? -9.019 14.658 9.649 1.00 89.31 121 SER A CA 1
ATOM 973 C C . SER A 1 121 ? -9.875 14.634 10.916 1.00 89.31 121 SER A C 1
ATOM 975 O O . SER A 1 121 ? -9.616 15.358 11.875 1.00 89.31 121 SER A O 1
ATOM 977 N N . GLU A 1 122 ? -10.947 13.841 10.922 1.00 85.31 122 GLU A N 1
ATOM 978 C CA . GLU A 1 122 ? -11.827 13.723 12.084 1.00 85.31 122 GLU A CA 1
ATOM 979 C C . GLU A 1 122 ? -11.143 12.925 13.199 1.00 85.31 122 GLU A C 1
ATOM 981 O O . GLU A 1 122 ? -10.717 11.801 12.967 1.00 85.31 122 GLU A O 1
ATOM 986 N N . LYS A 1 123 ? -11.106 13.440 14.435 1.00 82.44 123 LYS A N 1
ATOM 987 C CA . LYS A 1 123 ? -10.561 12.674 15.569 1.00 82.44 123 LYS A CA 1
ATOM 988 C C . LYS A 1 123 ? -11.309 11.352 15.758 1.00 82.44 123 LYS A C 1
ATOM 990 O O . LYS A 1 123 ? -12.512 11.340 16.070 1.00 82.44 123 LYS A O 1
ATOM 995 N N . ILE A 1 124 ? -10.576 10.251 15.626 1.00 83.94 124 ILE A N 1
ATOM 996 C CA . ILE A 1 124 ? -11.088 8.891 15.765 1.00 83.94 124 ILE A CA 1
ATOM 997 C C . ILE A 1 124 ? -10.907 8.441 17.211 1.00 83.94 124 ILE A C 1
ATOM 999 O O . ILE A 1 124 ? -9.821 8.089 17.644 1.00 83.94 124 ILE A O 1
ATOM 1003 N N . ASN A 1 125 ? -12.000 8.449 17.966 1.00 81.44 125 ASN A N 1
ATOM 1004 C CA . ASN A 1 125 ? -12.022 8.031 19.369 1.00 81.44 125 ASN A CA 1
ATOM 1005 C C . ASN A 1 125 ? -13.047 6.924 19.650 1.00 81.44 125 ASN A C 1
ATOM 1007 O O . ASN A 1 125 ? -13.285 6.578 20.802 1.00 81.44 125 ASN A O 1
ATOM 1011 N N . SER A 1 126 ? -13.693 6.384 18.613 1.00 87.50 126 SER A N 1
ATOM 1012 C CA . SER A 1 126 ? -14.717 5.355 18.768 1.00 87.50 126 SER A CA 1
ATOM 1013 C C . SER A 1 126 ? -14.717 4.361 17.613 1.00 87.50 126 SER A C 1
ATOM 1015 O O . SER A 1 126 ? -14.402 4.696 16.468 1.00 87.50 126 SER A O 1
ATOM 1017 N N . GLN A 1 127 ? -15.151 3.135 17.907 1.00 90.06 127 GLN A N 1
ATOM 1018 C CA . GLN A 1 127 ? -15.307 2.079 16.907 1.00 90.06 127 GLN A CA 1
ATOM 1019 C C . GLN A 1 127 ? -16.279 2.482 15.784 1.00 90.06 127 GLN A C 1
ATOM 1021 O O . GLN A 1 127 ? -16.054 2.141 14.626 1.00 90.06 127 GLN A O 1
ATOM 1026 N N . ALA A 1 128 ? -17.335 3.245 16.097 1.00 90.31 128 ALA A N 1
ATOM 1027 C CA . ALA A 1 128 ? -18.303 3.722 15.105 1.00 90.31 128 ALA A CA 1
ATOM 1028 C C . ALA A 1 128 ? -17.661 4.655 14.064 1.00 90.31 128 ALA A C 1
ATOM 1030 O O . ALA A 1 128 ? -17.965 4.558 12.875 1.00 90.31 128 ALA A O 1
ATOM 1031 N N . LYS A 1 129 ? -16.730 5.519 14.491 1.00 90.50 129 LYS A N 1
ATOM 1032 C CA . LYS A 1 129 ? -15.988 6.404 13.583 1.00 90.50 129 LYS A CA 1
ATOM 1033 C C . LYS A 1 129 ? -15.011 5.634 12.701 1.00 90.50 129 LYS A C 1
ATOM 1035 O O . LYS A 1 129 ? -14.976 5.883 11.501 1.00 90.50 129 LYS A O 1
ATOM 1040 N N . VAL A 1 130 ? -14.283 4.664 13.267 1.00 91.88 130 VAL A N 1
ATOM 1041 C CA . VAL A 1 130 ? -13.422 3.758 12.481 1.00 91.88 130 VAL A CA 1
ATOM 1042 C C . VAL A 1 130 ? -14.246 3.039 11.419 1.00 91.88 130 VAL A C 1
ATOM 1044 O O . VAL A 1 130 ? -13.864 3.003 10.255 1.00 91.88 130 VAL A O 1
ATOM 1047 N N . HIS A 1 131 ? -15.407 2.512 11.806 1.00 92.31 131 HIS A N 1
ATOM 1048 C CA . HIS A 1 131 ? -16.302 1.814 10.893 1.00 92.31 131 HIS A CA 1
ATOM 1049 C C . HIS A 1 131 ? -16.798 2.718 9.754 1.00 92.31 131 HIS A C 1
ATOM 1051 O O . HIS A 1 131 ? -16.768 2.309 8.597 1.00 92.31 131 HIS A O 1
ATOM 1057 N N . LYS A 1 132 ? -17.199 3.960 10.061 1.00 92.56 132 LYS A N 1
ATOM 1058 C CA . LYS A 1 132 ? -17.585 4.953 9.046 1.00 92.56 132 LYS A CA 1
ATOM 1059 C C . LYS A 1 132 ? -16.436 5.231 8.072 1.00 92.56 132 LYS A C 1
ATOM 1061 O O . LYS A 1 132 ? -16.633 5.118 6.871 1.00 92.56 132 LYS A O 1
ATOM 1066 N N . LEU A 1 133 ? -15.236 5.506 8.584 1.00 93.00 133 LEU A N 1
ATOM 1067 C CA . LEU A 1 133 ? -14.062 5.809 7.763 1.00 93.00 133 LEU A CA 1
ATOM 1068 C C . LEU A 1 133 ? -13.701 4.653 6.827 1.00 93.00 133 LEU A C 1
ATOM 1070 O O . LEU A 1 133 ? -13.418 4.855 5.649 1.00 93.00 133 LEU A O 1
ATOM 1074 N N . ILE A 1 134 ? -13.747 3.428 7.344 1.00 92.00 134 ILE A N 1
ATOM 1075 C CA . ILE A 1 134 ? -13.491 2.226 6.556 1.00 92.00 134 ILE A CA 1
ATOM 1076 C C . ILE A 1 134 ? -14.558 2.023 5.469 1.00 92.00 134 ILE A C 1
ATOM 1078 O O . ILE A 1 134 ? -14.211 1.638 4.353 1.00 92.00 134 ILE A O 1
ATOM 1082 N N . ASN A 1 135 ? -15.828 2.323 5.750 1.00 92.00 135 ASN A N 1
ATOM 1083 C CA . ASN A 1 135 ? -16.881 2.300 4.732 1.00 92.00 135 ASN A CA 1
ATOM 1084 C C . ASN A 1 135 ? -16.686 3.391 3.674 1.00 92.00 135 ASN A C 1
ATOM 1086 O O . ASN A 1 135 ? -16.847 3.117 2.487 1.00 92.00 135 ASN A O 1
ATOM 1090 N N . ASP A 1 136 ? -16.274 4.594 4.074 1.00 92.50 136 ASP A N 1
ATOM 1091 C CA . ASP A 1 136 ? -15.950 5.672 3.135 1.00 92.50 136 ASP A CA 1
ATOM 1092 C C . ASP A 1 136 ? -14.785 5.262 2.217 1.00 92.50 136 ASP A C 1
ATOM 1094 O O . ASP A 1 136 ? -14.828 5.486 1.007 1.00 92.50 136 ASP A O 1
ATOM 1098 N N . ALA A 1 137 ? -13.773 4.579 2.761 1.00 92.25 137 ALA A N 1
ATOM 1099 C CA . ALA A 1 137 ? -12.693 4.002 1.967 1.00 92.25 137 ALA A CA 1
ATOM 1100 C C . ALA A 1 137 ? -13.183 2.891 1.023 1.00 92.25 137 ALA A C 1
ATOM 1102 O O . ALA A 1 137 ? -12.734 2.817 -0.121 1.00 92.25 137 ALA A O 1
ATOM 1103 N N . ALA A 1 138 ? -14.132 2.061 1.461 1.00 91.69 138 ALA A N 1
ATOM 1104 C CA . ALA A 1 138 ? -14.727 1.022 0.623 1.00 91.69 138 ALA A CA 1
ATOM 1105 C C . ALA A 1 138 ? -15.502 1.598 -0.581 1.00 91.69 138 ALA A C 1
ATOM 1107 O O . ALA A 1 138 ? -15.571 0.950 -1.625 1.00 91.69 138 ALA A O 1
ATOM 1108 N N . CYS A 1 139 ? -16.005 2.836 -0.493 1.00 91.19 139 CYS A N 1
ATOM 1109 C CA . CYS A 1 139 ? -16.613 3.542 -1.629 1.00 91.19 139 CYS A CA 1
ATOM 1110 C C . CYS A 1 139 ? -15.607 3.881 -2.746 1.00 91.19 139 CYS A C 1
ATOM 1112 O O . CYS A 1 139 ? -16.012 4.092 -3.891 1.00 91.19 139 CYS A O 1
ATOM 1114 N N . LEU A 1 140 ? -14.302 3.944 -2.445 1.00 90.38 140 LEU A N 1
ATOM 1115 C CA . LEU A 1 140 ? -13.253 4.157 -3.451 1.00 90.38 140 LEU A CA 1
ATOM 1116 C C . LEU A 1 140 ? -12.846 2.868 -4.175 1.00 90.38 140 LEU A C 1
ATOM 1118 O O . LEU A 1 140 ? -12.333 2.940 -5.293 1.00 90.38 140 LEU A O 1
ATOM 1122 N N . GLY A 1 141 ? -13.053 1.711 -3.545 1.00 90.62 141 GLY A N 1
ATOM 1123 C CA . GLY A 1 141 ? -12.718 0.390 -4.069 1.00 90.62 141 GLY A CA 1
ATOM 1124 C C . GLY A 1 141 ? -12.572 -0.645 -2.953 1.00 90.62 141 GLY A C 1
ATOM 1125 O O . GLY A 1 141 ? -12.580 -0.310 -1.769 1.00 90.62 141 GLY A O 1
ATOM 1126 N N . CYS A 1 142 ? -12.392 -1.917 -3.319 1.00 92.12 142 CYS A N 1
ATOM 1127 C CA . CYS A 1 142 ? -12.205 -2.991 -2.340 1.00 92.12 142 CYS A CA 1
ATOM 1128 C C . CYS A 1 142 ? -10.963 -2.724 -1.478 1.00 92.12 142 CYS A C 1
ATOM 1130 O O . CYS A 1 142 ? -9.854 -2.616 -2.007 1.00 92.12 142 CYS A O 1
ATOM 1132 N N . VAL A 1 143 ? -11.139 -2.627 -0.159 1.00 94.19 143 VAL A N 1
ATOM 1133 C CA . VAL A 1 143 ? -10.037 -2.371 0.775 1.00 94.19 143 VAL A CA 1
ATOM 1134 C C . VAL A 1 143 ? -9.136 -3.601 0.850 1.00 94.19 143 VAL A C 1
ATOM 1136 O O . VAL A 1 143 ? -9.543 -4.672 1.294 1.00 94.19 143 VAL A O 1
ATOM 1139 N N . ASP A 1 144 ? -7.898 -3.443 0.394 1.00 94.12 144 ASP A N 1
ATOM 1140 C CA . ASP A 1 144 ? -6.932 -4.540 0.242 1.00 94.12 144 ASP A CA 1
ATOM 1141 C C . ASP A 1 144 ? -5.725 -4.377 1.174 1.00 94.12 144 ASP A C 1
ATOM 1143 O O . ASP A 1 144 ? -5.037 -5.354 1.489 1.00 94.12 144 ASP A O 1
ATOM 1147 N N . GLY A 1 145 ? -5.502 -3.153 1.664 1.00 94.12 145 GLY A N 1
ATOM 1148 C CA . GLY A 1 145 ? -4.493 -2.862 2.667 1.00 94.12 145 GLY A CA 1
ATOM 1149 C C . GLY A 1 145 ? -4.910 -1.769 3.641 1.00 94.12 145 GLY A C 1
ATOM 1150 O O . GLY A 1 145 ? -5.372 -0.707 3.228 1.00 94.12 145 GLY A O 1
ATOM 1151 N N . ILE A 1 146 ? -4.697 -2.031 4.928 1.00 95.69 146 ILE A N 1
ATOM 1152 C CA . ILE A 1 146 ? -4.782 -1.051 6.010 1.00 95.69 146 ILE A CA 1
ATOM 1153 C C . ILE A 1 146 ? -3.376 -0.889 6.571 1.00 95.69 146 ILE A C 1
ATOM 1155 O O . ILE A 1 146 ? -2.727 -1.874 6.924 1.00 95.69 146 ILE A O 1
ATOM 1159 N N . ILE A 1 147 ? -2.888 0.342 6.620 1.00 94.62 147 ILE A N 1
ATOM 1160 C CA . ILE A 1 147 ? -1.550 0.659 7.101 1.00 94.62 147 ILE A CA 1
ATOM 1161 C C . ILE A 1 147 ? -1.683 1.718 8.187 1.00 94.62 147 ILE A C 1
ATOM 1163 O O . ILE A 1 147 ? -2.276 2.768 7.960 1.00 94.62 147 ILE A O 1
ATOM 1167 N N . VAL A 1 148 ? -1.147 1.429 9.364 1.00 93.69 148 VAL A N 1
ATOM 1168 C CA . VAL A 1 148 ? -1.123 2.342 10.503 1.00 93.69 148 VAL A CA 1
ATOM 1169 C C . VAL A 1 148 ? 0.312 2.786 10.714 1.00 93.69 148 VAL A C 1
ATOM 1171 O O . VAL A 1 148 ? 1.187 1.971 10.999 1.00 93.69 148 VAL A O 1
ATOM 1174 N N . ASP A 1 149 ? 0.542 4.076 10.542 1.00 90.62 149 ASP A N 1
ATOM 1175 C CA . ASP A 1 149 ? 1.784 4.755 10.862 1.00 90.62 149 ASP A CA 1
ATOM 1176 C C . ASP A 1 149 ? 1.684 5.311 12.286 1.00 90.62 149 ASP A C 1
ATOM 1178 O O . ASP A 1 149 ? 0.994 6.296 12.548 1.00 90.62 149 ASP A O 1
ATOM 1182 N N . ALA A 1 150 ? 2.356 4.620 13.201 1.00 88.19 150 ALA A N 1
ATOM 1183 C CA . ALA A 1 150 ? 2.467 4.949 14.615 1.00 88.19 150 ALA A CA 1
ATOM 1184 C C . ALA A 1 150 ? 3.855 5.513 14.961 1.00 88.19 150 ALA A C 1
ATOM 1186 O O . ALA A 1 150 ? 4.299 5.410 16.103 1.00 88.19 150 ALA A O 1
ATOM 1187 N N . THR A 1 151 ? 4.577 6.032 13.967 1.00 84.00 151 THR A N 1
ATOM 1188 C CA . THR A 1 151 ? 5.924 6.575 14.159 1.00 84.00 151 THR A CA 1
ATOM 1189 C C . THR A 1 151 ? 5.862 7.929 14.857 1.00 84.00 151 THR A C 1
ATOM 1191 O O . THR A 1 151 ? 4.923 8.700 14.657 1.00 84.00 151 THR A O 1
ATOM 1194 N N . ASN A 1 152 ? 6.856 8.220 15.701 1.00 78.69 152 ASN A N 1
ATOM 1195 C 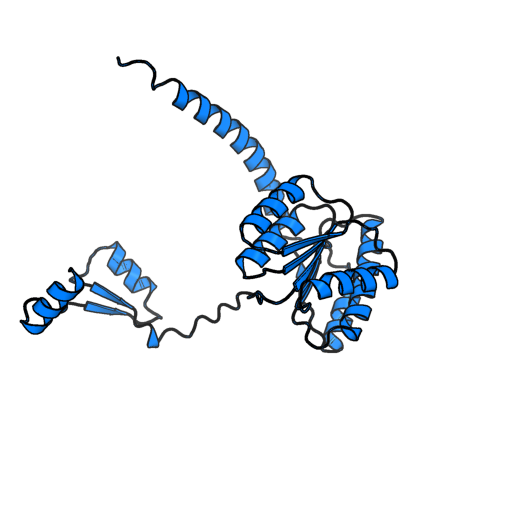CA . ASN A 1 152 ? 6.945 9.452 16.492 1.00 78.69 152 ASN A CA 1
ATOM 1196 C C . ASN A 1 152 ? 5.755 9.698 17.443 1.00 78.69 152 ASN A C 1
ATOM 1198 O O . ASN A 1 152 ? 5.612 10.808 17.956 1.00 78.69 152 ASN A O 1
ATOM 1202 N N . ALA A 1 153 ? 4.926 8.684 17.711 1.00 78.75 153 ALA A N 1
ATOM 1203 C CA . ALA A 1 153 ? 3.826 8.789 18.660 1.00 78.75 153 ALA A CA 1
ATOM 1204 C C . ALA A 1 153 ? 4.364 9.040 20.077 1.00 78.75 153 ALA A C 1
ATOM 1206 O O . ALA A 1 153 ? 5.228 8.306 20.561 1.00 78.75 153 ALA A O 1
ATOM 1207 N N . CYS A 1 154 ? 3.861 10.078 20.748 1.00 73.25 154 CYS A N 1
ATOM 1208 C CA . CYS A 1 154 ? 4.295 10.433 22.097 1.00 73.25 154 CYS A CA 1
ATOM 1209 C C . CYS A 1 154 ? 3.120 10.886 22.973 1.00 73.25 154 CYS A C 1
ATOM 1211 O O . CYS A 1 154 ? 2.138 11.462 22.499 1.00 73.25 154 CYS A O 1
ATOM 1213 N N . GLY A 1 155 ? 3.234 10.648 24.281 1.00 79.62 155 GLY A N 1
ATOM 1214 C CA . GLY A 1 155 ? 2.256 11.096 25.269 1.00 79.62 155 GLY A CA 1
ATOM 1215 C C . GLY A 1 155 ? 0.861 10.522 25.017 1.00 79.62 155 GLY A C 1
ATOM 1216 O O . GLY A 1 155 ? 0.684 9.311 24.911 1.00 79.62 155 GLY A O 1
ATOM 1217 N N . SER A 1 156 ? -0.142 11.397 24.928 1.00 75.81 156 SER A N 1
ATOM 1218 C CA . SER A 1 156 ? -1.541 11.003 24.722 1.00 75.81 156 SER A CA 1
ATOM 1219 C C . SER A 1 156 ? -1.816 10.386 23.347 1.00 75.81 156 SER A C 1
ATOM 1221 O O . SER A 1 156 ? -2.764 9.615 23.216 1.00 75.81 156 SER A O 1
ATOM 1223 N N . GLU A 1 157 ? -0.999 10.684 22.330 1.00 78.38 157 GLU A N 1
ATOM 1224 C CA . GLU A 1 157 ? -1.191 10.144 20.975 1.00 78.38 157 GLU A CA 1
ATOM 1225 C C . GLU A 1 157 ? -0.980 8.623 20.931 1.00 78.38 157 GLU A C 1
ATOM 1227 O O . GLU A 1 157 ? -1.658 7.920 20.183 1.00 78.38 157 GLU A O 1
ATOM 1232 N N . THR A 1 158 ? -0.099 8.094 21.782 1.00 83.69 158 THR A N 1
ATOM 1233 C CA . THR A 1 158 ? 0.186 6.657 21.894 1.00 83.69 158 THR A CA 1
ATOM 1234 C C . THR A 1 158 ? -1.068 5.850 22.239 1.00 83.69 158 THR A C 1
ATOM 1236 O O . THR A 1 158 ? -1.349 4.834 21.599 1.00 83.69 158 THR A O 1
ATOM 1239 N N . GLU A 1 159 ? -1.860 6.316 23.208 1.00 84.75 159 GLU A N 1
ATOM 1240 C CA . GLU A 1 159 ? -3.098 5.643 23.622 1.00 84.75 159 GLU A CA 1
ATOM 1241 C C . GLU A 1 159 ? -4.210 5.778 22.573 1.00 84.75 159 GLU A C 1
ATOM 1243 O O . GLU A 1 159 ? -4.947 4.822 22.311 1.00 84.75 159 GLU A O 1
ATOM 1248 N N . GLU A 1 160 ? -4.300 6.932 21.905 1.00 85.81 160 GLU A N 1
ATOM 1249 C CA . GLU A 1 160 ? -5.240 7.137 20.796 1.00 85.81 160 GLU A CA 1
ATOM 1250 C C . GLU A 1 160 ? -4.945 6.186 19.627 1.00 85.81 160 GLU A C 1
ATOM 1252 O O . GLU A 1 160 ? -5.854 5.525 19.106 1.00 85.81 160 GLU A O 1
ATOM 1257 N N . ILE A 1 161 ? -3.672 6.050 19.245 1.00 88.31 161 ILE A N 1
ATOM 1258 C CA . ILE A 1 161 ? -3.244 5.134 18.183 1.00 88.31 161 ILE A CA 1
ATOM 1259 C C . ILE A 1 161 ? -3.470 3.683 18.612 1.00 88.31 161 ILE A C 1
ATOM 1261 O O . ILE A 1 161 ? -3.991 2.892 17.825 1.00 88.31 161 ILE A O 1
ATOM 1265 N N . ARG A 1 162 ? -3.163 3.322 19.864 1.00 90.44 162 ARG A N 1
ATOM 1266 C CA . ARG A 1 162 ? -3.414 1.973 20.397 1.00 90.44 162 ARG A CA 1
ATOM 1267 C C . ARG A 1 162 ? -4.898 1.602 20.323 1.00 90.44 162 ARG A C 1
ATOM 1269 O O . ARG A 1 162 ? -5.236 0.518 19.840 1.00 90.44 162 ARG A O 1
ATOM 1276 N N . SER A 1 163 ? -5.777 2.512 20.742 1.00 90.38 163 SER A N 1
ATOM 1277 C CA . SER A 1 163 ? -7.232 2.356 20.627 1.00 90.38 163 SER A CA 1
ATOM 1278 C C . SER A 1 163 ? -7.676 2.242 19.165 1.00 90.38 163 SER A C 1
ATOM 1280 O O . SER A 1 163 ? -8.501 1.395 18.813 1.00 90.38 163 SER A O 1
ATOM 1282 N N . THR A 1 164 ? -7.076 3.038 18.279 1.00 91.56 164 THR A N 1
ATOM 1283 C CA . THR A 1 164 ? -7.351 2.993 16.838 1.00 91.56 164 THR A CA 1
ATOM 1284 C C . THR A 1 164 ? -6.960 1.646 16.230 1.00 91.56 164 THR A C 1
ATOM 1286 O O . THR A 1 164 ? -7.776 1.049 15.531 1.00 91.56 164 THR A O 1
ATOM 1289 N N . ILE A 1 165 ? -5.775 1.113 16.549 1.00 92.75 165 ILE A N 1
ATOM 1290 C CA . ILE A 1 165 ? -5.314 -0.212 16.098 1.00 92.75 165 ILE A CA 1
ATOM 1291 C C . ILE A 1 165 ? -6.267 -1.307 16.582 1.00 92.75 165 ILE A C 1
ATOM 1293 O O . ILE A 1 165 ? -6.654 -2.169 15.795 1.00 92.75 165 ILE A O 1
ATOM 1297 N N . HIS A 1 166 ? -6.684 -1.256 17.849 1.00 93.94 166 HIS A N 1
ATOM 1298 C CA . HIS A 1 166 ? -7.634 -2.216 18.413 1.00 93.94 166 HIS A CA 1
ATOM 1299 C C . HIS A 1 166 ? -8.980 -2.194 17.671 1.00 93.94 166 HIS A C 1
ATOM 1301 O O . HIS A 1 166 ? -9.490 -3.230 17.244 1.00 93.94 166 HIS A O 1
ATOM 1307 N N . ASN A 1 167 ? -9.539 -1.003 17.453 1.00 93.81 167 ASN A N 1
ATOM 1308 C CA . ASN A 1 167 ? -10.800 -0.848 16.732 1.00 93.81 167 ASN A CA 1
ATOM 1309 C C . ASN A 1 167 ? -10.677 -1.273 15.260 1.00 93.81 167 ASN A C 1
ATOM 1311 O O . ASN A 1 167 ? -11.598 -1.888 14.720 1.00 93.81 167 ASN A O 1
ATOM 1315 N N . LEU A 1 168 ? -9.541 -0.986 14.617 1.00 93.69 168 LEU A N 1
ATOM 1316 C CA . LEU A 1 168 ? -9.252 -1.429 13.255 1.00 93.69 168 LEU A CA 1
ATOM 1317 C C . LEU A 1 168 ? -9.128 -2.943 13.154 1.00 93.69 168 LEU A C 1
ATOM 1319 O O . LEU A 1 168 ? -9.619 -3.518 12.183 1.00 93.69 168 LEU A O 1
ATOM 1323 N N . ASP A 1 169 ? -8.518 -3.602 14.138 1.00 94.12 169 ASP A N 1
ATOM 1324 C CA . ASP A 1 169 ? -8.435 -5.059 14.173 1.00 94.12 169 ASP A CA 1
ATOM 1325 C C . ASP A 1 169 ? -9.841 -5.678 14.187 1.00 94.12 169 ASP A C 1
ATOM 1327 O O . ASP A 1 169 ? -10.181 -6.471 13.308 1.00 94.12 169 ASP A O 1
ATOM 1331 N N . ILE A 1 170 ? -10.710 -5.214 15.093 1.00 92.88 170 ILE A N 1
ATOM 1332 C CA . ILE A 1 170 ? -12.098 -5.690 15.202 1.00 92.88 170 ILE A CA 1
ATOM 1333 C C . ILE A 1 170 ? -12.890 -5.431 13.914 1.00 92.88 170 ILE A C 1
ATOM 1335 O O . ILE A 1 170 ? -13.566 -6.328 13.406 1.00 92.88 170 ILE A O 1
ATOM 1339 N N . VAL A 1 171 ? -12.844 -4.203 13.390 1.00 93.19 171 VAL A N 1
ATOM 1340 C CA . VAL A 1 171 ? -13.628 -3.810 12.208 1.00 93.19 171 VAL A CA 1
ATOM 1341 C C . VAL A 1 171 ? -13.128 -4.527 10.955 1.00 93.19 171 VAL A C 1
ATOM 1343 O O . VAL A 1 171 ? -13.938 -5.044 10.187 1.00 93.19 171 VAL A O 1
ATOM 1346 N N . SER A 1 172 ? -11.810 -4.622 10.765 1.00 92.62 172 SER A N 1
ATOM 1347 C CA . SER A 1 172 ? -11.228 -5.271 9.585 1.00 92.62 172 SER A CA 1
ATOM 1348 C C . SER A 1 172 ? -11.571 -6.757 9.511 1.00 92.62 172 SER A C 1
ATOM 1350 O O . SER A 1 172 ? -11.906 -7.232 8.430 1.00 92.62 172 SER A O 1
ATOM 1352 N N . ARG A 1 173 ? -11.572 -7.475 10.644 1.00 91.81 173 ARG A N 1
ATOM 1353 C CA . ARG A 1 173 ? -11.972 -8.894 10.700 1.00 91.81 173 ARG A CA 1
ATOM 1354 C C . ARG A 1 173 ? -13.436 -9.103 10.316 1.00 91.81 173 ARG A C 1
ATOM 1356 O O . ARG A 1 173 ? -13.765 -10.108 9.697 1.00 91.81 173 ARG A O 1
ATOM 1363 N N . LYS A 1 174 ? -14.310 -8.156 10.674 1.00 90.62 174 LYS A N 1
ATOM 1364 C CA . LYS A 1 174 ? -15.747 -8.222 10.365 1.00 90.62 174 LYS A CA 1
ATOM 1365 C C . LYS A 1 174 ? -16.052 -7.891 8.907 1.00 90.62 174 LYS A C 1
ATOM 1367 O O . LYS A 1 174 ? -16.903 -8.542 8.313 1.00 90.62 174 LYS A O 1
ATOM 1372 N N . LEU A 1 175 ? -15.391 -6.874 8.353 1.00 86.88 175 LEU A N 1
ATOM 1373 C CA . LEU A 1 175 ? -15.724 -6.340 7.029 1.00 86.88 175 LEU A CA 1
ATOM 1374 C C . LEU A 1 175 ? -14.925 -6.978 5.888 1.00 86.88 175 LEU A C 1
ATOM 1376 O O . LEU A 1 175 ? -15.444 -7.092 4.780 1.00 86.88 175 LEU A O 1
ATOM 1380 N N . PHE A 1 176 ? -13.676 -7.393 6.127 1.00 86.25 176 PHE A N 1
ATOM 1381 C CA . PHE A 1 176 ? -12.755 -7.784 5.057 1.00 86.25 176 PHE A CA 1
ATOM 1382 C C . PHE A 1 176 ? -12.105 -9.142 5.321 1.00 86.25 176 PHE A C 1
ATOM 1384 O O . PHE A 1 176 ? -11.033 -9.240 5.917 1.00 86.25 176 PHE A O 1
ATOM 1391 N N . GLN A 1 177 ? -12.711 -10.200 4.784 1.00 80.38 177 GLN A N 1
ATOM 1392 C CA . GLN A 1 177 ? -12.124 -11.544 4.826 1.00 80.38 177 GLN A CA 1
ATOM 1393 C C . GLN A 1 177 ? -10.941 -11.712 3.858 1.00 80.38 177 GLN A C 1
ATOM 1395 O O . GLN A 1 177 ? -10.063 -12.534 4.091 1.00 80.38 177 GLN A O 1
ATOM 1400 N N . SER A 1 178 ? -10.889 -10.918 2.783 1.00 83.12 178 SER A N 1
ATOM 1401 C CA . SER A 1 178 ? -9.850 -10.992 1.745 1.00 83.12 178 SER A CA 1
ATOM 1402 C C . SER A 1 178 ? -8.751 -9.935 1.888 1.00 83.12 178 SER A C 1
ATOM 1404 O O . SER A 1 178 ? -8.032 -9.677 0.920 1.00 83.12 178 SER A O 1
ATOM 1406 N N . LEU A 1 179 ? -8.652 -9.267 3.044 1.00 90.75 179 LEU A N 1
ATOM 1407 C CA . LEU A 1 179 ? -7.618 -8.258 3.275 1.00 90.75 179 LEU A CA 1
ATOM 1408 C C . LEU A 1 179 ? -6.239 -8.906 3.085 1.00 90.75 179 LEU A C 1
ATOM 1410 O O . LEU A 1 179 ? -6.005 -10.000 3.588 1.00 90.75 179 LEU A O 1
ATOM 1414 N N . ARG A 1 180 ? -5.323 -8.258 2.357 1.00 91.81 180 ARG A N 1
ATOM 1415 C CA . ARG A 1 180 ? -3.965 -8.795 2.144 1.00 91.81 180 ARG A CA 1
ATOM 1416 C C . ARG A 1 180 ? -2.945 -8.172 3.078 1.00 91.81 180 ARG A C 1
ATOM 1418 O O . ARG A 1 180 ? -2.016 -8.849 3.507 1.00 91.81 180 ARG A O 1
ATOM 1425 N N . TYR A 1 181 ? -3.118 -6.889 3.382 1.00 92.56 181 TYR A N 1
ATOM 1426 C CA . TYR A 1 181 ? -2.166 -6.135 4.183 1.00 92.56 181 TYR A CA 1
ATOM 1427 C C . TYR A 1 181 ? -2.851 -5.513 5.396 1.00 92.56 181 TYR A C 1
ATOM 1429 O O . TYR A 1 181 ? -3.805 -4.750 5.271 1.00 92.56 181 TYR A O 1
ATOM 1437 N N . PHE A 1 182 ? -2.325 -5.821 6.575 1.00 94.81 182 PHE A N 1
ATOM 1438 C CA . PHE A 1 182 ? -2.571 -5.058 7.789 1.00 94.81 182 PHE A CA 1
ATOM 1439 C C . PHE A 1 182 ? -1.202 -4.719 8.366 1.00 94.81 182 PHE A C 1
ATOM 1441 O O . PHE A 1 182 ? -0.548 -5.571 8.966 1.00 94.81 182 PHE A O 1
ATOM 1448 N N . THR A 1 183 ? -0.716 -3.516 8.099 1.00 94.12 183 THR A N 1
ATOM 1449 C CA . THR A 1 183 ? 0.664 -3.149 8.413 1.00 94.12 183 THR A CA 1
ATOM 1450 C C . THR A 1 183 ? 0.693 -2.146 9.549 1.00 94.12 183 THR A C 1
ATOM 1452 O O . THR A 1 183 ? 0.056 -1.103 9.454 1.00 94.12 183 THR A O 1
ATOM 1455 N N . LEU A 1 184 ? 1.466 -2.433 10.590 1.00 93.31 184 LEU A N 1
ATOM 1456 C CA . LEU A 1 184 ? 1.803 -1.479 11.639 1.00 93.31 184 LEU A CA 1
ATOM 1457 C C . LEU A 1 184 ? 3.242 -1.016 11.422 1.00 93.31 184 LEU A C 1
ATOM 1459 O O . LEU A 1 184 ? 4.162 -1.831 11.463 1.00 93.31 184 LEU A O 1
ATOM 1463 N N . VAL A 1 185 ? 3.436 0.277 11.188 1.00 90.88 185 VAL A N 1
ATOM 1464 C CA . VAL A 1 185 ? 4.760 0.900 11.162 1.00 90.88 185 VAL A CA 1
ATOM 1465 C C . VAL A 1 185 ? 4.954 1.634 12.475 1.00 90.88 185 VAL A C 1
ATOM 1467 O O . VAL A 1 185 ? 4.139 2.475 12.838 1.00 90.88 185 VAL A O 1
ATOM 1470 N N . THR A 1 186 ? 6.010 1.303 13.203 1.00 88.31 186 THR A N 1
ATOM 1471 C CA . THR A 1 186 ? 6.295 1.903 14.506 1.00 88.31 186 THR A CA 1
ATOM 1472 C C . THR A 1 186 ? 7.797 2.021 14.715 1.00 88.31 186 THR A C 1
ATOM 1474 O O . THR A 1 186 ? 8.597 1.383 14.041 1.00 88.31 186 THR A O 1
ATOM 1477 N N . ASP A 1 187 ? 8.195 2.882 15.625 1.00 84.38 187 ASP A N 1
ATOM 1478 C CA . ASP A 1 187 ? 9.543 3.050 16.154 1.00 84.38 187 ASP A CA 1
ATOM 1479 C C . ASP A 1 187 ? 9.644 2.593 17.619 1.00 84.38 187 ASP A C 1
ATOM 1481 O O . ASP A 1 187 ? 10.749 2.470 18.145 1.00 84.38 187 ASP A O 1
ATOM 1485 N N . ASP A 1 188 ? 8.505 2.295 18.248 1.00 80.62 188 ASP A N 1
ATOM 1486 C CA . ASP A 1 188 ? 8.382 1.785 19.605 1.00 80.62 188 ASP A CA 1
ATOM 1487 C C . ASP A 1 188 ? 8.073 0.281 19.577 1.00 80.62 188 ASP A C 1
ATOM 1489 O O . ASP A 1 188 ? 7.115 -0.189 18.964 1.00 80.62 188 ASP A O 1
ATOM 1493 N N . ASN A 1 189 ? 8.885 -0.494 20.293 1.00 72.69 189 ASN A N 1
ATOM 1494 C CA . ASN A 1 189 ? 8.708 -1.937 20.438 1.00 72.69 189 ASN A CA 1
ATOM 1495 C C . ASN A 1 189 ? 7.516 -2.337 21.324 1.00 72.69 189 ASN A C 1
ATOM 1497 O O . ASN A 1 189 ? 7.288 -3.526 21.510 1.00 72.69 189 ASN A O 1
ATOM 1501 N N . SER A 1 190 ? 6.768 -1.405 21.910 1.00 80.31 190 SER A N 1
ATOM 1502 C CA . SER A 1 190 ? 5.660 -1.724 22.822 1.00 80.31 190 SER A CA 1
ATOM 1503 C C . SER A 1 190 ? 4.270 -1.447 22.231 1.00 80.31 190 SER A C 1
ATOM 1505 O O . SER A 1 190 ? 3.279 -2.097 22.598 1.00 80.31 190 SER A O 1
ATOM 1507 N N . LEU A 1 191 ? 4.178 -0.520 21.276 1.00 85.12 191 LEU A N 1
ATOM 1508 C CA . LEU A 1 191 ? 2.914 -0.017 20.752 1.00 85.12 191 LEU A CA 1
ATOM 1509 C C . LEU A 1 191 ? 2.261 -1.040 19.815 1.00 85.12 191 LEU A C 1
ATOM 1511 O O . LEU A 1 191 ? 2.822 -1.445 18.804 1.00 85.12 191 LEU A O 1
ATOM 1515 N N . GLY A 1 192 ? 1.040 -1.473 20.144 1.00 82.06 192 GLY A N 1
ATOM 1516 C CA . GLY A 1 192 ? 0.204 -2.284 19.248 1.00 82.06 192 GLY A CA 1
ATOM 1517 C C . GLY A 1 192 ? 0.680 -3.722 18.988 1.00 82.06 192 GLY A C 1
ATOM 1518 O O . GLY A 1 192 ? -0.061 -4.484 18.364 1.00 82.06 192 GLY A O 1
ATOM 1519 N N . LEU A 1 193 ? 1.848 -4.137 19.500 1.00 87.00 193 LEU A N 1
ATOM 1520 C CA . LEU A 1 193 ? 2.396 -5.478 19.262 1.00 87.00 193 LEU A CA 1
ATOM 1521 C C . LEU A 1 193 ? 1.490 -6.597 19.771 1.00 87.00 193 LEU A C 1
ATOM 1523 O O . LEU A 1 193 ? 1.270 -7.560 19.050 1.00 87.00 193 LEU A O 1
ATOM 1527 N N . GLY A 1 194 ? 0.924 -6.472 20.975 1.00 89.50 194 GLY A N 1
ATOM 1528 C CA . GLY A 1 194 ? 0.038 -7.507 21.527 1.00 89.50 194 GLY A CA 1
ATOM 1529 C C . GLY A 1 194 ? -1.192 -7.769 20.647 1.00 89.50 194 GLY A C 1
ATOM 1530 O O . GLY A 1 194 ? -1.584 -8.918 20.446 1.00 89.50 194 GLY A O 1
ATOM 1531 N N . ILE A 1 195 ? -1.750 -6.711 20.050 1.00 91.50 195 ILE A N 1
ATOM 1532 C CA . ILE A 1 195 ? -2.881 -6.812 19.115 1.00 91.50 195 ILE A CA 1
ATOM 1533 C C . ILE A 1 195 ? -2.420 -7.491 17.822 1.00 91.50 195 ILE A C 1
ATOM 1535 O O . ILE A 1 195 ? -3.070 -8.418 17.344 1.00 91.50 195 ILE A O 1
ATOM 1539 N N . CYS A 1 196 ? -1.265 -7.082 17.291 1.00 91.81 196 CYS A N 1
ATOM 1540 C CA . CYS A 1 196 ? -0.695 -7.671 16.081 1.00 91.81 196 CYS A CA 1
ATOM 1541 C C . CYS A 1 196 ? -0.369 -9.162 16.257 1.00 91.81 196 CYS A C 1
ATOM 1543 O O . CYS A 1 196 ? -0.698 -9.959 15.386 1.00 91.81 196 CYS A O 1
ATOM 1545 N N . LEU A 1 197 ? 0.211 -9.558 17.392 1.00 92.69 197 LEU A N 1
ATOM 1546 C CA . LEU A 1 197 ? 0.514 -10.957 17.707 1.00 92.69 197 LEU A CA 1
ATOM 1547 C C . LEU A 1 197 ? -0.759 -11.796 17.824 1.00 92.69 197 LEU A C 1
ATOM 1549 O O . LEU A 1 197 ? -0.828 -12.885 17.264 1.00 92.69 197 LEU A O 1
ATOM 1553 N N . THR A 1 198 ? -1.789 -11.271 18.493 1.00 93.56 198 THR A N 1
ATOM 1554 C CA . THR A 1 198 ? -3.093 -11.947 18.583 1.00 93.56 198 THR A CA 1
ATOM 1555 C C . THR A 1 198 ? -3.689 -12.141 17.188 1.00 93.56 198 THR A C 1
ATOM 1557 O O . THR A 1 198 ? -4.077 -13.245 16.822 1.00 93.56 198 THR A O 1
ATOM 1560 N N . ARG A 1 199 ? -3.660 -11.095 16.355 1.00 93.75 199 ARG A N 1
ATOM 1561 C CA . ARG A 1 199 ? -4.110 -11.147 14.960 1.00 93.75 199 ARG A CA 1
ATOM 1562 C C . ARG A 1 199 ? -3.359 -12.185 14.126 1.00 93.75 199 ARG A C 1
ATOM 1564 O O . ARG A 1 199 ? -3.992 -12.904 13.356 1.00 93.75 199 ARG A O 1
ATOM 1571 N N . GLN A 1 200 ? -2.041 -12.281 14.302 1.00 93.56 200 GLN A N 1
ATOM 1572 C CA . GLN A 1 200 ? -1.216 -13.288 13.639 1.00 93.56 200 GLN A CA 1
ATOM 1573 C C . GLN A 1 200 ? -1.593 -14.708 14.072 1.00 93.56 200 GLN A C 1
ATOM 1575 O O . GLN A 1 200 ? -1.738 -15.585 13.222 1.00 93.56 200 GLN A O 1
ATOM 1580 N N . ASN A 1 201 ? -1.769 -14.926 15.379 1.00 94.50 201 ASN A N 1
ATOM 1581 C CA . ASN A 1 201 ? -2.132 -16.227 15.945 1.00 94.50 201 ASN A CA 1
ATOM 1582 C C . ASN A 1 201 ? -3.511 -16.695 15.468 1.00 94.50 201 ASN A C 1
ATOM 1584 O O . ASN A 1 201 ? -3.709 -17.882 15.226 1.00 94.50 201 ASN A O 1
ATOM 1588 N N . ASP A 1 202 ? -4.430 -15.755 15.253 1.00 92.88 202 ASP A N 1
ATOM 1589 C CA . ASP A 1 202 ? -5.760 -16.019 14.703 1.00 92.88 202 ASP A CA 1
ATOM 1590 C C . ASP A 1 202 ? -5.755 -16.247 13.174 1.00 92.88 202 ASP A C 1
ATOM 1592 O O . ASP A 1 202 ? -6.814 -16.404 12.565 1.00 92.88 202 ASP A O 1
ATOM 1596 N N . GLY A 1 203 ? -4.582 -16.233 12.527 1.00 90.50 203 GLY A N 1
ATOM 1597 C CA . GLY A 1 203 ? -4.420 -16.487 11.092 1.00 90.50 203 GLY A CA 1
ATOM 1598 C C . GLY A 1 203 ? -4.766 -15.306 10.181 1.00 90.50 203 GLY A C 1
ATOM 1599 O O . GLY A 1 203 ? -4.835 -15.472 8.962 1.00 90.50 203 GLY A O 1
ATOM 1600 N N . TYR A 1 204 ? -4.971 -14.109 10.736 1.00 92.94 204 TYR A N 1
ATOM 1601 C CA . TYR A 1 204 ? -5.229 -12.904 9.949 1.00 92.94 204 TYR A CA 1
ATOM 1602 C C . TYR A 1 204 ? -3.914 -12.251 9.497 1.00 92.94 204 TYR A C 1
ATOM 1604 O O . TYR A 1 204 ? -2.904 -12.309 10.204 1.00 92.94 204 TYR A O 1
ATOM 1612 N N . PRO A 1 205 ? -3.903 -11.577 8.331 1.00 92.31 205 PRO A N 1
ATOM 1613 C CA . PRO A 1 205 ? -2.704 -10.922 7.826 1.00 92.31 205 PRO A CA 1
ATOM 1614 C C . PRO A 1 205 ? -2.281 -9.818 8.786 1.00 92.31 205 PRO A C 1
ATOM 1616 O O . PRO A 1 205 ? -3.108 -8.993 9.177 1.00 92.31 205 PRO A O 1
ATOM 1619 N N . VAL A 1 206 ? -0.997 -9.777 9.122 1.00 94.38 206 VAL A N 1
ATOM 1620 C CA . VAL A 1 206 ? -0.383 -8.677 9.860 1.00 94.38 206 VAL A CA 1
ATOM 1621 C C . VAL A 1 206 ? 1.090 -8.564 9.492 1.00 94.38 206 VAL A C 1
ATOM 1623 O O . VAL A 1 206 ? 1.761 -9.554 9.205 1.00 94.38 206 VAL A O 1
ATOM 1626 N N . THR A 1 207 ? 1.609 -7.346 9.448 1.00 91.94 207 THR A N 1
ATOM 1627 C CA . THR A 1 207 ? 3.031 -7.084 9.242 1.00 91.94 207 THR A CA 1
ATOM 1628 C C . THR A 1 207 ? 3.435 -5.930 10.135 1.00 91.94 207 THR A C 1
ATOM 1630 O O . THR A 1 207 ? 2.916 -4.828 9.998 1.00 91.94 207 THR A O 1
ATOM 1633 N N . VAL A 1 208 ? 4.363 -6.175 11.052 1.00 90.94 208 VAL A N 1
ATOM 1634 C CA . VAL A 1 208 ? 4.930 -5.117 11.887 1.00 90.94 208 VAL A CA 1
ATOM 1635 C C . VAL A 1 208 ? 6.272 -4.709 11.300 1.00 90.94 208 VAL A C 1
ATOM 1637 O O . VAL A 1 208 ? 7.134 -5.552 11.056 1.00 90.94 208 VAL A O 1
ATOM 1640 N N . VAL A 1 209 ? 6.443 -3.413 11.062 1.00 89.31 209 VAL A N 1
ATOM 1641 C CA . VAL A 1 209 ? 7.685 -2.820 10.575 1.00 89.31 209 VAL A CA 1
ATOM 1642 C C . VAL A 1 209 ? 8.201 -1.881 11.651 1.00 89.31 209 VAL A C 1
ATOM 1644 O O . VAL A 1 209 ? 7.657 -0.793 11.836 1.00 89.31 209 VAL A O 1
ATOM 1647 N N . ASN A 1 210 ? 9.257 -2.301 12.349 1.00 86.12 210 ASN A N 1
ATOM 1648 C CA . ASN A 1 210 ? 9.960 -1.416 13.264 1.00 86.12 210 ASN A CA 1
ATOM 1649 C C . ASN A 1 210 ? 11.010 -0.593 12.497 1.00 86.12 210 ASN A C 1
ATOM 1651 O O . ASN A 1 210 ? 11.916 -1.160 11.883 1.00 86.12 210 ASN A O 1
ATOM 1655 N N . ILE A 1 211 ? 10.886 0.734 12.532 1.00 81.38 211 ILE A N 1
ATOM 1656 C CA . ILE A 1 211 ? 11.792 1.680 11.869 1.00 81.38 211 ILE A CA 1
ATOM 1657 C C . ILE A 1 211 ? 12.692 2.464 12.838 1.00 81.38 211 ILE A C 1
ATOM 1659 O O . ILE A 1 211 ? 13.348 3.414 12.417 1.00 81.38 211 ILE A O 1
ATOM 1663 N N . GLY A 1 212 ? 12.769 2.077 14.114 1.00 68.38 212 GLY A N 1
ATOM 1664 C CA . GLY A 1 212 ? 13.539 2.765 15.158 1.00 68.38 212 GLY A CA 1
ATOM 1665 C C . GLY A 1 212 ? 15.012 3.005 14.799 1.00 68.38 212 GLY A C 1
ATOM 1666 O O . GLY A 1 212 ? 15.567 4.037 15.160 1.00 68.38 212 GLY A O 1
ATOM 1667 N N . HIS A 1 213 ? 15.625 2.129 13.990 1.00 55.34 213 HIS A N 1
ATOM 1668 C CA . HIS A 1 213 ? 16.993 2.309 13.476 1.00 55.34 213 HIS A CA 1
ATOM 1669 C C . HIS A 1 213 ? 17.116 3.167 12.202 1.00 55.34 213 HIS A C 1
ATOM 1671 O O . HIS A 1 213 ? 18.218 3.573 11.848 1.00 55.34 213 HIS A O 1
ATOM 1677 N N . LEU A 1 214 ? 16.024 3.485 11.500 1.00 54.34 214 LEU A N 1
ATOM 1678 C CA . LEU A 1 214 ? 16.065 4.327 10.291 1.00 54.34 214 LEU A CA 1
ATOM 1679 C C . LEU A 1 214 ? 16.098 5.833 10.607 1.00 54.34 214 LEU A C 1
ATOM 1681 O O . LEU A 1 214 ? 16.381 6.641 9.719 1.00 54.34 214 LEU A O 1
ATOM 1685 N N . LYS A 1 215 ? 15.849 6.226 11.862 1.00 50.75 215 LYS A N 1
ATOM 1686 C CA . LYS A 1 215 ? 15.840 7.635 12.285 1.00 50.75 215 LYS A CA 1
ATOM 1687 C C . LYS A 1 215 ? 17.217 8.305 12.258 1.00 50.75 215 LYS A C 1
ATOM 1689 O O . LYS A 1 215 ? 17.280 9.505 11.992 1.00 50.75 215 LYS A O 1
ATOM 1694 N N . GLU A 1 216 ? 18.312 7.559 12.429 1.00 43.78 216 GLU A N 1
ATOM 1695 C CA . GLU A 1 216 ? 19.676 8.118 12.335 1.00 43.78 216 GLU A CA 1
ATOM 1696 C C . GLU A 1 216 ? 19.989 8.673 10.931 1.00 43.78 216 GLU A C 1
ATOM 1698 O O . GLU A 1 216 ? 20.750 9.631 10.769 1.00 43.78 216 GLU A O 1
ATOM 1703 N N . VAL A 1 217 ? 19.336 8.133 9.899 1.00 45.38 217 VAL A N 1
ATOM 1704 C CA . VAL A 1 217 ? 19.550 8.552 8.508 1.00 45.38 217 VAL A CA 1
ATOM 1705 C C . VAL A 1 217 ? 18.698 9.774 8.147 1.00 45.38 217 VAL A C 1
ATOM 1707 O O . VAL A 1 217 ? 19.115 10.600 7.343 1.00 45.38 217 VAL A O 1
ATOM 1710 N N . HIS A 1 218 ? 17.524 9.962 8.757 1.00 41.38 218 HIS A N 1
ATOM 1711 C CA . HIS A 1 218 ? 16.658 11.098 8.417 1.00 41.38 218 HIS A CA 1
ATOM 1712 C C . HIS A 1 218 ? 17.043 12.410 9.119 1.00 41.38 218 HIS A C 1
ATOM 1714 O O . HIS A 1 218 ? 16.899 13.468 8.504 1.00 41.38 218 HIS A O 1
ATOM 1720 N N . LEU A 1 219 ? 17.604 12.355 10.336 1.00 37.72 219 LEU A N 1
ATOM 1721 C CA . LEU A 1 219 ? 18.138 13.536 11.039 1.00 37.72 219 LEU A CA 1
ATOM 1722 C C . LEU A 1 219 ? 19.434 14.079 10.411 1.00 37.72 219 LEU A C 1
ATOM 1724 O O . LEU A 1 219 ? 19.695 15.279 10.465 1.00 37.72 219 LEU A O 1
ATOM 1728 N N . SER A 1 220 ? 20.228 13.225 9.760 1.00 32.28 220 SER A N 1
ATOM 1729 C CA . SER A 1 220 ? 21.395 13.672 8.989 1.00 32.28 220 SER A CA 1
ATOM 1730 C C . SER A 1 220 ? 20.992 14.280 7.640 1.00 32.28 220 SER A C 1
ATOM 1732 O O . SER A 1 220 ? 21.587 15.267 7.209 1.00 32.28 220 SER A O 1
ATOM 1734 N N . VAL A 1 221 ? 19.929 13.783 6.999 1.00 42.44 221 VAL A N 1
ATOM 1735 C CA . VAL A 1 221 ? 19.462 14.308 5.704 1.00 42.44 221 VAL A CA 1
ATOM 1736 C C . VAL A 1 221 ? 18.699 15.633 5.840 1.00 42.44 221 VAL A C 1
ATOM 1738 O O . VAL A 1 221 ? 18.821 16.473 4.951 1.00 42.44 221 VAL A O 1
ATOM 1741 N N . THR A 1 222 ? 17.990 15.902 6.943 1.00 38.75 222 THR A N 1
ATOM 1742 C CA . THR A 1 222 ? 17.406 17.240 7.185 1.00 38.75 222 THR A CA 1
ATOM 1743 C C . THR A 1 222 ? 18.477 18.309 7.424 1.00 38.75 222 THR A C 1
ATOM 1745 O O . THR A 1 222 ? 18.345 19.411 6.890 1.00 38.75 222 THR A O 1
ATOM 1748 N N . CYS A 1 223 ? 19.585 17.982 8.104 1.00 34.31 223 CYS A N 1
ATOM 1749 C CA . CYS A 1 223 ? 20.748 18.877 8.213 1.00 34.31 223 CYS A CA 1
ATOM 1750 C C . CYS A 1 223 ? 21.458 19.092 6.864 1.00 34.31 223 CYS A C 1
ATOM 1752 O O . CYS A 1 223 ? 21.843 20.216 6.537 1.00 34.31 223 CYS A O 1
ATOM 1754 N N . VAL A 1 224 ? 21.590 18.050 6.034 1.00 41.16 224 VAL A N 1
ATOM 1755 C CA . VAL A 1 224 ? 22.240 18.169 4.715 1.00 41.16 224 VAL A CA 1
ATOM 1756 C C . VAL A 1 224 ? 21.350 18.892 3.696 1.00 41.16 224 VAL A C 1
ATOM 1758 O O . VAL A 1 224 ? 21.864 19.647 2.872 1.00 41.16 224 VAL A O 1
ATOM 1761 N N . LEU A 1 225 ? 20.022 18.753 3.766 1.00 38.34 225 LEU A N 1
ATOM 1762 C CA . LEU A 1 225 ? 19.100 19.490 2.894 1.00 38.34 225 LEU A CA 1
ATOM 1763 C C . LEU A 1 225 ? 19.024 20.981 3.253 1.00 38.34 225 LEU A C 1
ATOM 1765 O O . LEU A 1 225 ? 18.932 21.798 2.340 1.00 38.34 225 LEU A O 1
ATOM 1769 N N . PHE A 1 226 ? 19.158 21.363 4.528 1.00 37.88 226 PHE A N 1
ATOM 1770 C CA . PHE A 1 226 ? 19.250 22.782 4.905 1.00 37.88 226 PHE A CA 1
ATOM 1771 C C . PHE A 1 226 ? 20.538 23.444 4.380 1.00 37.88 226 PHE A C 1
ATOM 1773 O O . PHE A 1 226 ? 20.514 24.589 3.931 1.00 37.88 226 PHE A O 1
ATOM 1780 N N . ILE A 1 227 ? 21.652 22.705 4.343 1.00 42.09 227 ILE A N 1
ATOM 1781 C CA . ILE A 1 227 ? 22.929 23.196 3.798 1.00 42.09 227 ILE A CA 1
ATOM 1782 C C . ILE A 1 227 ? 22.927 23.170 2.258 1.00 42.09 227 ILE A C 1
ATOM 1784 O O . ILE A 1 227 ? 23.458 24.079 1.617 1.00 42.09 227 ILE A O 1
ATOM 1788 N N . SER A 1 228 ? 22.270 22.185 1.638 1.00 37.69 228 SER A N 1
ATOM 1789 C CA . SER A 1 228 ? 22.186 22.081 0.177 1.00 37.69 228 SER A CA 1
ATOM 1790 C C . SER A 1 228 ? 21.265 23.142 -0.439 1.00 37.69 228 SER A C 1
ATOM 1792 O O . SER A 1 228 ? 21.608 23.690 -1.486 1.00 37.69 228 SER A O 1
ATOM 1794 N N . TYR A 1 229 ? 20.168 23.527 0.228 1.00 39.41 229 TYR A N 1
ATOM 1795 C CA . TYR A 1 229 ? 19.303 24.617 -0.247 1.00 39.41 229 TYR A CA 1
ATOM 1796 C C . TYR A 1 229 ? 19.977 26.001 -0.176 1.00 39.41 229 TYR A C 1
ATOM 1798 O O . TYR A 1 229 ? 19.750 26.819 -1.067 1.00 39.41 229 TYR A O 1
ATOM 1806 N N . CYS A 1 230 ? 20.871 26.250 0.789 1.00 39.78 230 CYS A N 1
ATOM 1807 C CA . CYS A 1 230 ? 21.676 27.481 0.814 1.00 39.78 230 CYS A CA 1
ATOM 1808 C C . CYS A 1 230 ? 22.758 27.520 -0.283 1.00 39.78 230 CYS A C 1
ATOM 1810 O O . CYS A 1 230 ? 23.037 28.585 -0.833 1.00 39.78 230 CYS A O 1
ATOM 1812 N N . LEU A 1 231 ? 23.334 26.373 -0.663 1.00 36.84 231 LEU A N 1
ATOM 1813 C CA . LEU A 1 231 ? 24.343 26.297 -1.731 1.00 36.84 231 LEU A CA 1
ATOM 1814 C C . LEU A 1 231 ? 23.736 26.285 -3.145 1.00 36.84 231 LEU A C 1
ATOM 1816 O O . LEU A 1 231 ? 24.330 26.842 -4.069 1.00 36.84 231 LEU A O 1
ATOM 1820 N N . PHE A 1 232 ? 22.530 25.737 -3.326 1.00 35.34 232 PHE A N 1
ATOM 1821 C CA . PHE A 1 232 ? 21.839 25.775 -4.621 1.00 35.34 232 PHE A CA 1
ATOM 1822 C C . PHE A 1 232 ? 21.307 27.169 -4.979 1.00 35.34 232 PHE A C 1
ATOM 1824 O O . PHE A 1 232 ? 21.247 27.513 -6.161 1.00 35.34 232 PHE A O 1
ATOM 1831 N N . PHE A 1 233 ? 20.982 28.003 -3.983 1.00 35.56 233 PHE A N 1
ATOM 1832 C CA . PHE A 1 233 ? 20.534 29.376 -4.232 1.00 35.56 233 PHE A CA 1
ATOM 1833 C C . PHE A 1 233 ? 21.668 30.289 -4.731 1.00 35.56 233 PHE A C 1
ATOM 1835 O O . PHE A 1 233 ? 21.431 31.164 -5.562 1.00 35.56 233 PHE A O 1
ATOM 1842 N N . PHE A 1 234 ? 22.916 30.040 -4.320 1.00 34.28 234 PHE A N 1
ATOM 1843 C CA . PHE A 1 234 ? 24.071 30.789 -4.830 1.00 34.28 234 PHE A CA 1
ATOM 1844 C C . PHE A 1 234 ? 24.504 30.351 -6.238 1.00 34.28 234 PHE A C 1
ATOM 1846 O O . PHE A 1 234 ? 24.923 31.190 -7.036 1.00 34.28 234 PHE A O 1
ATOM 1853 N N . TYR A 1 235 ? 24.342 29.073 -6.597 1.00 31.80 235 TYR A N 1
ATOM 1854 C CA . TYR A 1 235 ? 24.753 28.589 -7.922 1.00 31.80 235 TYR A CA 1
ATOM 1855 C C . TYR A 1 235 ? 23.792 29.015 -9.050 1.00 31.80 235 TYR A C 1
ATOM 1857 O O . TYR A 1 235 ? 24.212 29.194 -10.193 1.00 31.80 235 TYR A O 1
ATOM 1865 N N . PHE A 1 236 ? 22.512 29.254 -8.741 1.00 33.62 236 PHE A N 1
ATOM 1866 C CA . PHE A 1 236 ? 21.522 29.672 -9.744 1.00 33.62 236 PHE A CA 1
ATOM 1867 C C . PHE A 1 236 ? 21.503 31.184 -10.029 1.00 33.62 236 PHE A C 1
ATOM 1869 O O . PHE A 1 236 ? 21.022 31.599 -11.085 1.00 33.62 236 PHE A O 1
ATOM 1876 N N . ILE A 1 237 ? 22.062 32.013 -9.140 1.00 36.25 237 ILE A N 1
ATOM 1877 C CA . ILE A 1 237 ? 22.184 33.463 -9.368 1.00 36.25 237 ILE A CA 1
ATOM 1878 C C . ILE A 1 237 ? 23.383 33.788 -10.277 1.00 36.25 237 ILE A C 1
ATOM 1880 O O . ILE A 1 237 ? 23.306 34.724 -11.070 1.00 36.25 237 ILE A O 1
ATOM 1884 N N . PHE A 1 238 ? 24.447 32.976 -10.270 1.00 31.91 238 PHE A N 1
ATOM 1885 C CA . PHE A 1 238 ? 25.631 33.238 -11.102 1.00 31.91 238 PHE A CA 1
ATOM 1886 C C . PHE A 1 238 ? 25.479 32.821 -12.577 1.00 31.91 238 PHE A C 1
ATOM 1888 O O . PHE A 1 238 ? 26.118 33.400 -13.449 1.00 31.91 238 PHE A O 1
ATOM 1895 N N . ILE A 1 239 ? 24.589 31.871 -12.891 1.00 37.41 239 ILE A N 1
ATOM 1896 C CA . ILE A 1 239 ? 24.379 31.395 -14.275 1.00 37.41 239 ILE A CA 1
ATOM 1897 C C . ILE A 1 239 ? 23.409 32.296 -15.062 1.00 37.41 239 ILE A C 1
ATOM 1899 O O . ILE A 1 239 ? 23.368 32.248 -16.289 1.00 37.41 239 ILE A O 1
ATOM 1903 N N . LYS A 1 240 ? 22.660 33.182 -14.389 1.00 33.56 240 LYS A N 1
ATOM 1904 C CA . LYS A 1 240 ? 21.700 34.078 -15.057 1.00 33.56 240 LYS A CA 1
ATOM 1905 C C . LYS A 1 240 ? 22.272 35.447 -15.455 1.00 33.56 240 LYS A C 1
ATOM 1907 O O . LYS A 1 240 ? 21.584 36.186 -16.151 1.00 33.56 240 LYS A O 1
ATOM 1912 N N . TYR A 1 241 ? 23.515 35.765 -15.077 1.00 35.12 241 TYR A N 1
ATOM 1913 C CA . TYR A 1 241 ? 24.181 37.034 -15.426 1.00 35.12 241 TYR A CA 1
ATOM 1914 C C . TYR A 1 241 ? 25.270 36.926 -16.507 1.00 35.12 241 TYR A C 1
ATOM 1916 O O . TYR A 1 241 ? 25.803 37.947 -16.930 1.00 35.12 241 TYR A O 1
ATOM 1924 N N . SER A 1 242 ? 25.576 35.730 -17.019 1.00 34.44 242 SER A N 1
ATOM 1925 C CA . SER A 1 242 ? 26.610 35.533 -18.051 1.00 34.44 242 SER A CA 1
ATOM 1926 C C . SER A 1 242 ? 26.090 35.515 -19.496 1.00 34.44 242 SER A C 1
ATOM 1928 O O . SER A 1 242 ? 26.884 35.357 -20.417 1.00 34.44 242 SER A O 1
ATOM 1930 N N . HIS A 1 243 ? 24.787 35.716 -19.726 1.00 36.66 243 HIS A N 1
ATOM 1931 C CA . HIS A 1 243 ? 24.180 35.675 -21.068 1.00 36.66 243 HIS A CA 1
ATOM 1932 C C . HIS A 1 243 ? 23.778 37.047 -21.646 1.00 36.66 243 HIS A C 1
ATOM 1934 O O . HIS A 1 243 ? 23.015 37.101 -22.607 1.00 36.66 243 HIS A O 1
ATOM 1940 N N . LEU A 1 244 ? 24.288 38.153 -21.087 1.00 37.75 244 LEU A N 1
ATOM 1941 C CA . LEU A 1 244 ? 23.936 39.525 -21.499 1.00 37.75 244 LEU A CA 1
ATOM 1942 C C . LEU A 1 244 ? 25.130 40.407 -21.898 1.00 37.75 244 LEU A C 1
ATOM 1944 O O . LEU A 1 244 ? 25.011 41.625 -21.960 1.00 37.75 244 LEU A O 1
ATOM 1948 N N . VAL A 1 245 ? 26.270 39.803 -22.226 1.00 37.12 245 VAL A N 1
ATOM 1949 C CA . VAL A 1 245 ? 27.364 40.489 -22.922 1.00 37.12 245 VAL A CA 1
ATOM 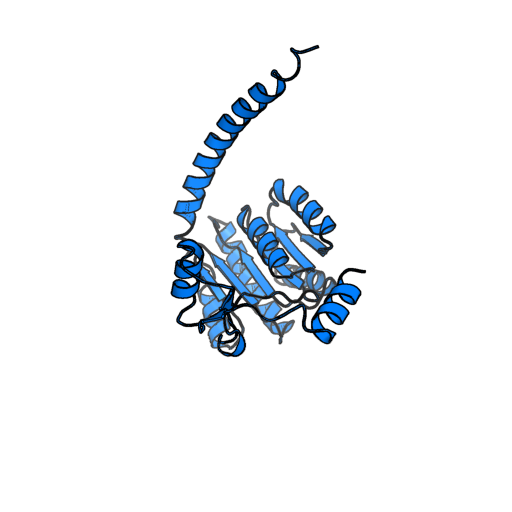1950 C C . VAL A 1 245 ? 27.775 39.571 -24.054 1.00 37.12 245 VAL A C 1
ATOM 1952 O O . VAL A 1 245 ? 28.342 38.531 -23.773 1.00 37.12 245 VAL A O 1
ATOM 1955 N N . TRP A 1 246 ? 27.349 39.899 -25.271 1.00 34.19 246 TRP A N 1
ATOM 1956 C CA . TRP A 1 246 ? 27.870 39.544 -26.602 1.00 34.19 246 TRP A CA 1
ATOM 1957 C C . TRP A 1 246 ? 26.705 39.750 -27.583 1.00 34.19 246 TRP A C 1
ATOM 1959 O O . TRP A 1 246 ? 26.009 38.825 -28.002 1.00 34.19 246 TRP A O 1
ATOM 1969 N N . SER A 1 247 ? 26.450 41.023 -27.868 1.00 35.69 247 SER A N 1
ATOM 1970 C CA . SER A 1 247 ? 25.828 41.536 -29.089 1.00 35.69 247 SER A CA 1
ATOM 1971 C C . SER A 1 247 ? 26.648 42.748 -29.498 1.00 35.69 247 SER A C 1
ATOM 1973 O O . SER A 1 247 ? 26.982 43.529 -28.577 1.00 35.69 247 SER A O 1
#

Radius of gyration: 26.29 Å; chains: 1; bounding box: 56×61×75 Å

Organism: Bombyx mandarina (NCBI:txid7092)

Secondary structure (DSSP, 8-state):
-HHHHHHHHHHTT-S-PPPEEEE-GGGHHHHHHHHHTT--SSEEEE-GGGSPP------PPPTTEEEEEEE-SSSHHHHHHHHHHHTT--EEEEEESS--HHHHHHHHHHHHTT-EEEEE-----SHHHHHHHHHHHHTTSEEEEEEEE-TT--THHHHHHHHHHHHHHHHHHHH-TT--EEEEEES-SSSSHHHHHHHHHTT---EEEE-TTTHHHHHHHHHHHHHHHHHHHHHHHHTTSSSSS--

pLDDT: mean 81.4, std 19.11, range [31.8, 96.88]

Sequence (247 aa):
MLHSSLSEGISRGYVRPLSRVKYGPSEVSRAFRLLATRQHRGRILLKLDEFPPSNKLRVQCKPDACYVLFCGQDIFGVQLASRLIDRGARNLYLHYNTPPGYLSYKMQEWKKLGVKVQMSSEKINSQAKVHKLINDAACLGCVDGIIVDATNACGSETEEIRSTIHNLDIVSRKLFQSLRYFTLVTDDNSLGLGICLTRQNDGYPVTVVNIGHLKEVHLSVTCVLFISYCLFFFYFIFIKYSHLVWS

Foldseek 3Di:
DVVVVVVVCVVVVVDDAFDEDEDEPVCVVVLVVCVVVVVDGHYYYYDPVRDDPPPPVDPADDQQAEAEEEDEADCVSVVVVVVNVVRRHQHYEYEYLHYDPCSVVSVVVSVVVNHHYHYDNDQDDDLVVLLVSVVVRCVSHHHQEYEYECEPQDDPSLVSSLNSLQSCLVNCVVPPPNHAYYEYEYQDPPGNVVVQVVCVVVVHDYYYHHCVVVVVVVVVVVVVVVVVVVVVVVVVVVVVPPPPPDD